Protein AF-A0A183PKL8-F1 (afdb_monomer)

Sequence (251 aa):
MAVNEMLDLIKTDLDENQLKNLSSEQGYECISQDRRRGRCLECKPCIYFTFLNQFTQRNTEALVKCTRNTLDSLKLRIQPMTLKFHQEHATEKEGRKTPLFKVNLILSIPNVVMQPSLDELQTGLHKSMSIILKMTQNVQPWQHMILTQKQQQKELDQLAELQGEEAKLSSSPIKPLHRIIAEHKDVVKISIQLNTIFNAFKEEIQKVSNTYNEFSDLWTTDPQTVVSEFMKTEPILSEINGQMNYYSVRY

Organism: NCBI:txid31246

Structure (mmCIF, N/CA/C/O backbone):
data_AF-A0A183PKL8-F1
#
_entry.id   AF-A0A183PKL8-F1
#
loop_
_atom_site.group_PDB
_atom_site.id
_atom_site.type_symbol
_atom_site.label_atom_id
_atom_site.label_alt_id
_atom_site.label_comp_id
_atom_site.label_asym_id
_atom_site.label_entity_id
_atom_site.label_seq_id
_atom_site.pdbx_PDB_ins_code
_atom_site.Cartn_x
_atom_site.Cartn_y
_atom_site.Cartn_z
_atom_site.occupancy
_atom_site.B_iso_or_equiv
_atom_site.auth_seq_id
_atom_site.auth_comp_id
_atom_site.auth_asym_id
_atom_site.auth_atom_id
_atom_site.pdbx_PDB_model_num
ATOM 1 N N . MET A 1 1 ? 7.523 -8.130 -25.920 1.00 55.06 1 MET A N 1
ATOM 2 C CA . MET A 1 1 ? 7.265 -8.838 -27.187 1.00 55.06 1 MET A CA 1
ATOM 3 C C . MET A 1 1 ? 7.175 -7.822 -28.314 1.00 55.06 1 MET A C 1
ATOM 5 O O . MET A 1 1 ? 8.205 -7.606 -28.928 1.00 55.06 1 MET A O 1
ATOM 9 N N . ALA A 1 2 ? 6.104 -7.025 -28.415 1.00 77.00 2 ALA A N 1
ATOM 10 C CA . ALA A 1 2 ? 5.949 -6.025 -29.485 1.00 77.00 2 ALA A CA 1
ATOM 11 C C . ALA A 1 2 ? 7.108 -5.010 -29.644 1.00 77.00 2 ALA A C 1
ATOM 13 O O . ALA A 1 2 ? 7.521 -4.725 -30.760 1.00 77.00 2 ALA A O 1
ATOM 14 N N . VAL A 1 3 ? 7.674 -4.476 -28.548 1.00 83.38 3 VAL A N 1
ATOM 15 C CA . VAL A 1 3 ? 8.796 -3.515 -28.659 1.00 83.38 3 VAL A CA 1
ATOM 16 C C . VAL A 1 3 ? 10.080 -4.169 -29.174 1.00 83.38 3 VAL A C 1
ATOM 18 O O . VAL A 1 3 ? 10.814 -3.546 -29.925 1.00 83.38 3 VAL A O 1
ATOM 21 N N . ASN A 1 4 ? 10.342 -5.425 -28.804 1.00 82.06 4 ASN A N 1
ATOM 22 C CA . ASN A 1 4 ? 11.545 -6.126 -29.252 1.00 82.06 4 ASN A CA 1
ATOM 23 C C . ASN A 1 4 ? 11.399 -6.529 -30.719 1.00 82.06 4 ASN A C 1
ATOM 25 O O . ASN A 1 4 ? 12.313 -6.289 -31.488 1.00 82.06 4 ASN A O 1
ATOM 29 N N . GLU A 1 5 ? 10.221 -7.013 -31.119 1.00 84.75 5 GLU A N 1
ATOM 30 C CA . GLU A 1 5 ? 9.896 -7.298 -32.523 1.00 84.75 5 GLU A CA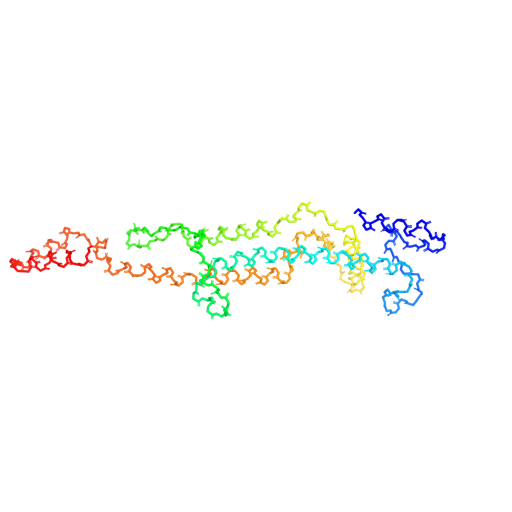 1
ATOM 31 C C . GLU A 1 5 ? 10.043 -6.052 -33.402 1.00 84.75 5 GLU A C 1
ATOM 33 O O . GLU A 1 5 ? 10.665 -6.111 -34.456 1.00 84.75 5 GLU A O 1
ATOM 38 N N . MET A 1 6 ? 9.542 -4.900 -32.941 1.00 85.69 6 MET A N 1
ATOM 39 C CA . MET A 1 6 ? 9.726 -3.627 -33.641 1.00 85.69 6 MET A CA 1
ATOM 40 C C . MET A 1 6 ? 11.209 -3.278 -33.795 1.00 85.69 6 MET A C 1
ATOM 42 O O . MET A 1 6 ? 11.636 -2.865 -34.867 1.00 85.69 6 MET A O 1
ATOM 46 N N . LEU A 1 7 ? 12.003 -3.437 -32.737 1.00 85.88 7 LEU A N 1
ATOM 47 C CA . LEU A 1 7 ? 13.434 -3.140 -32.791 1.00 85.88 7 LEU A CA 1
ATOM 48 C C . LEU A 1 7 ? 14.195 -4.123 -33.674 1.00 85.88 7 LEU A C 1
ATOM 50 O O . LEU A 1 7 ? 15.154 -3.717 -34.319 1.00 85.88 7 LEU A O 1
ATOM 54 N N . ASP A 1 8 ? 13.782 -5.383 -33.716 1.00 85.88 8 ASP A N 1
ATOM 55 C CA . ASP A 1 8 ? 14.408 -6.390 -34.562 1.00 85.88 8 ASP A CA 1
ATOM 56 C C . ASP A 1 8 ? 14.086 -6.145 -36.042 1.00 85.88 8 ASP A C 1
ATOM 58 O O . ASP A 1 8 ? 14.997 -6.218 -36.859 1.00 85.88 8 ASP A O 1
ATOM 62 N N . LEU A 1 9 ? 12.867 -5.704 -36.376 1.00 86.75 9 LEU A N 1
ATOM 63 C CA . LEU A 1 9 ? 12.526 -5.220 -37.723 1.00 86.75 9 LEU A CA 1
ATOM 64 C C . LEU A 1 9 ? 13.343 -3.985 -38.127 1.00 86.75 9 LEU A C 1
ATOM 66 O O . LEU A 1 9 ? 13.832 -3.895 -39.245 1.00 86.75 9 LEU A O 1
ATOM 70 N N . ILE A 1 10 ? 13.545 -3.026 -37.218 1.00 84.88 10 ILE A N 1
ATOM 71 C CA . ILE A 1 10 ? 14.379 -1.859 -37.544 1.00 84.88 10 ILE A CA 1
ATOM 72 C C . ILE A 1 10 ? 15.836 -2.293 -37.758 1.00 84.88 10 ILE A C 1
ATOM 74 O O . ILE A 1 10 ? 16.519 -1.732 -38.608 1.00 84.88 10 ILE A O 1
ATOM 78 N N . LYS A 1 11 ? 16.327 -3.294 -37.015 1.00 85.50 11 LYS A N 1
ATOM 79 C CA . LYS A 1 11 ? 17.687 -3.822 -37.192 1.00 85.50 11 LYS A CA 1
ATOM 80 C C . LYS A 1 11 ? 17.871 -4.577 -38.506 1.00 85.50 11 LYS A C 1
ATOM 82 O O . LYS A 1 11 ? 18.978 -4.538 -39.028 1.00 85.50 11 LYS A O 1
ATOM 87 N N . THR A 1 12 ? 16.844 -5.245 -39.038 1.00 86.06 12 THR A N 1
ATOM 88 C CA . THR A 1 12 ? 16.965 -5.956 -40.325 1.00 86.06 12 THR A CA 1
ATOM 89 C C . THR A 1 12 ? 17.198 -5.020 -41.507 1.00 86.06 12 THR A C 1
ATOM 91 O O . THR A 1 12 ? 17.779 -5.447 -42.498 1.00 86.06 12 THR A O 1
ATOM 94 N N . ASP A 1 13 ? 16.821 -3.747 -41.375 1.00 83.62 13 ASP A N 1
ATOM 95 C CA . ASP A 1 13 ? 16.999 -2.724 -42.410 1.00 83.62 13 ASP A CA 1
ATOM 96 C C . ASP A 1 13 ? 18.318 -1.928 -42.262 1.00 83.62 13 ASP A C 1
ATOM 98 O O . ASP A 1 13 ? 18.527 -0.934 -42.960 1.00 83.62 13 ASP A O 1
ATOM 102 N N . LEU A 1 14 ? 19.211 -2.314 -41.337 1.00 86.06 14 LEU A N 1
ATOM 103 C CA . LEU A 1 14 ? 20.481 -1.623 -41.071 1.00 86.06 14 LEU A CA 1
ATOM 104 C C . LEU A 1 14 ? 21.692 -2.359 -41.662 1.00 86.06 14 LEU A C 1
ATOM 106 O O . LEU A 1 14 ? 21.813 -3.576 -41.552 1.00 86.06 14 LEU A O 1
ATOM 110 N N . ASP A 1 15 ? 22.654 -1.591 -42.181 1.00 83.56 15 ASP A N 1
ATOM 111 C CA . ASP A 1 15 ? 23.952 -2.110 -42.634 1.00 83.56 15 ASP A CA 1
ATOM 112 C C . ASP A 1 15 ? 24.823 -2.628 -41.469 1.00 83.56 15 ASP A C 1
ATOM 114 O O . ASP A 1 15 ? 24.724 -2.152 -40.333 1.00 83.56 15 ASP A O 1
ATOM 118 N N . GLU A 1 16 ? 25.787 -3.515 -41.753 1.00 76.44 16 GLU A N 1
ATOM 119 C CA . GLU A 1 16 ? 26.697 -4.097 -40.744 1.00 76.44 16 GLU A CA 1
ATOM 120 C C . GLU A 1 16 ? 27.453 -3.044 -39.912 1.00 76.44 16 GLU A C 1
ATOM 122 O O . GLU A 1 16 ? 27.605 -3.184 -38.698 1.00 76.44 16 GLU A O 1
ATOM 127 N N . ASN A 1 17 ? 27.872 -1.939 -40.537 1.00 75.81 17 ASN A N 1
ATOM 128 C CA . ASN A 1 17 ? 28.526 -0.830 -39.833 1.00 75.81 17 ASN A CA 1
ATOM 129 C C . ASN A 1 17 ? 27.579 -0.103 -38.867 1.00 75.81 17 ASN A C 1
ATOM 131 O O . ASN A 1 17 ? 28.023 0.431 -37.848 1.00 75.81 17 ASN A O 1
ATOM 135 N N . GLN A 1 18 ? 26.282 -0.074 -39.181 1.00 75.38 18 GLN A N 1
ATOM 136 C CA . GLN A 1 18 ? 25.261 0.553 -38.350 1.00 75.38 18 GLN A CA 1
ATOM 137 C C . GLN A 1 18 ? 24.840 -0.344 -37.190 1.00 75.38 18 GLN A C 1
ATOM 139 O O . GLN A 1 18 ? 24.440 0.210 -36.175 1.00 75.38 18 GLN A O 1
ATOM 144 N N . LEU A 1 19 ? 24.983 -1.674 -37.304 1.00 80.00 19 LEU A N 1
ATOM 145 C CA . LEU A 1 19 ? 24.646 -2.680 -36.281 1.00 80.00 19 LEU A CA 1
ATOM 146 C C . LEU A 1 19 ? 25.640 -2.766 -35.107 1.00 80.00 19 LEU A C 1
ATOM 148 O O . LEU A 1 19 ? 25.396 -3.470 -34.121 1.00 80.00 19 LEU A O 1
ATOM 152 N N . LYS A 1 20 ? 26.757 -2.039 -35.173 1.00 83.00 20 LYS A N 1
ATOM 153 C CA . LYS A 1 20 ? 27.787 -2.051 -34.130 1.00 83.00 20 LYS A CA 1
ATOM 154 C C . LYS A 1 20 ? 27.220 -1.598 -32.777 1.00 83.00 20 LYS A C 1
ATOM 156 O O . LYS A 1 20 ? 26.630 -0.526 -32.671 1.00 83.00 20 LYS A O 1
ATOM 161 N N . ASN A 1 21 ? 27.459 -2.389 -31.728 1.00 81.62 21 ASN A N 1
ATOM 162 C CA . ASN A 1 21 ? 27.021 -2.126 -30.351 1.00 81.62 21 ASN A CA 1
ATOM 163 C C . ASN A 1 21 ? 25.491 -1.990 -30.188 1.00 81.62 21 ASN A C 1
ATOM 165 O O . ASN A 1 21 ? 25.038 -1.270 -29.304 1.00 81.62 21 ASN A O 1
ATOM 169 N N . LEU A 1 22 ? 24.670 -2.649 -31.013 1.00 82.06 22 LEU A N 1
ATOM 170 C CA . LEU A 1 22 ? 23.196 -2.569 -30.953 1.00 82.06 22 LEU A CA 1
ATOM 171 C C . LEU A 1 22 ? 22.516 -3.811 -30.358 1.00 82.06 22 LEU A C 1
ATOM 173 O O . LEU A 1 22 ? 21.328 -4.051 -30.593 1.00 82.06 22 LEU A O 1
ATOM 177 N N . SER A 1 23 ? 23.240 -4.596 -29.560 1.00 78.69 23 SER A N 1
ATOM 178 C CA . SER A 1 23 ? 22.681 -5.747 -28.849 1.00 78.69 23 SER A CA 1
ATOM 179 C C . SER A 1 23 ? 22.626 -5.539 -27.334 1.00 78.69 23 SER A C 1
ATOM 181 O O . SER A 1 23 ? 23.386 -4.766 -26.744 1.00 78.69 23 SER A O 1
ATOM 183 N N . SER A 1 24 ? 21.724 -6.277 -26.682 1.00 71.81 24 SER A N 1
ATOM 184 C CA . SER A 1 24 ? 21.653 -6.358 -25.219 1.00 71.81 24 SER A CA 1
ATOM 185 C C . SER A 1 24 ? 22.930 -6.920 -24.596 1.00 71.81 24 SER A C 1
ATOM 187 O O . SER A 1 24 ? 23.287 -6.519 -23.491 1.00 71.81 24 SER A O 1
ATOM 189 N N . GLU A 1 25 ? 23.621 -7.819 -25.298 1.00 74.75 25 GLU A N 1
ATOM 190 C CA . GLU A 1 25 ? 24.870 -8.447 -24.846 1.00 74.75 25 GLU A CA 1
ATOM 191 C C . GLU A 1 25 ? 26.039 -7.458 -24.859 1.00 74.75 25 GLU A C 1
ATOM 193 O O . GLU A 1 25 ? 26.863 -7.456 -23.949 1.00 74.75 25 GLU A O 1
ATOM 198 N N . GLN A 1 26 ? 26.055 -6.555 -25.842 1.00 75.06 26 GLN A N 1
ATOM 199 C CA . GLN A 1 26 ? 27.050 -5.489 -25.982 1.00 75.06 26 GLN A CA 1
ATOM 200 C C . GLN A 1 26 ? 26.725 -4.249 -25.133 1.00 75.06 26 GLN A C 1
ATOM 202 O O . GLN A 1 26 ? 27.450 -3.260 -25.174 1.00 75.06 26 GLN A O 1
ATOM 207 N N . GLY A 1 27 ? 25.615 -4.250 -24.383 1.00 75.00 27 GLY A N 1
ATOM 208 C CA . GLY A 1 27 ? 25.266 -3.171 -23.452 1.00 75.00 27 GLY A CA 1
ATOM 209 C C . GLY A 1 27 ? 24.969 -1.811 -24.100 1.00 75.00 27 GLY A C 1
ATOM 210 O O . GLY A 1 27 ? 24.889 -0.799 -23.398 1.00 75.00 27 GLY A O 1
ATOM 211 N N . TYR A 1 28 ? 24.769 -1.759 -25.415 1.00 85.12 28 TYR A N 1
ATOM 212 C CA . TYR A 1 28 ? 24.549 -0.512 -26.147 1.00 85.12 28 TYR A CA 1
ATOM 213 C C . TYR A 1 28 ? 25.669 0.529 -25.957 1.00 85.12 28 TYR A C 1
ATOM 215 O O . TYR A 1 28 ? 25.386 1.701 -25.700 1.00 85.12 28 TYR A O 1
ATOM 223 N N . GLU A 1 29 ? 26.942 0.131 -26.011 1.00 83.00 29 GLU A N 1
ATOM 224 C CA . GLU A 1 29 ? 28.070 1.053 -25.811 1.00 83.00 29 GLU A CA 1
ATOM 225 C C . GLU A 1 29 ? 28.129 2.185 -26.852 1.00 83.00 29 GLU A C 1
ATOM 227 O O . GLU A 1 29 ? 28.002 1.968 -28.059 1.00 83.00 29 GLU A O 1
ATOM 232 N N . CYS A 1 30 ? 28.361 3.412 -26.370 1.00 85.75 30 CYS A N 1
ATOM 233 C CA . CYS A 1 30 ? 28.465 4.612 -27.201 1.00 85.75 30 CYS A CA 1
ATOM 234 C C . CYS A 1 30 ? 29.652 4.518 -28.175 1.00 85.75 30 CYS A C 1
ATOM 236 O O . CYS A 1 30 ? 30.765 4.190 -27.768 1.00 85.75 30 CYS A O 1
ATOM 238 N N . ILE A 1 31 ? 29.421 4.865 -29.444 1.00 85.12 31 ILE A N 1
ATOM 239 C CA . ILE A 1 31 ? 30.453 4.848 -30.499 1.00 85.12 31 ILE A CA 1
ATOM 240 C C . ILE A 1 31 ? 31.260 6.160 -30.527 1.00 85.12 31 ILE A C 1
ATOM 242 O O . ILE A 1 31 ? 32.389 6.182 -31.012 1.00 85.12 31 ILE A O 1
ATOM 246 N N . SER A 1 32 ? 30.709 7.257 -29.996 1.00 81.06 32 SER A N 1
ATOM 247 C CA . SER A 1 32 ? 31.395 8.555 -29.984 1.00 81.06 32 SER A CA 1
ATOM 248 C C . SER A 1 32 ? 32.587 8.558 -29.019 1.00 81.06 32 SER A C 1
ATOM 250 O O . SER A 1 32 ? 32.491 8.068 -27.892 1.00 81.06 32 SER A O 1
ATOM 252 N N . GLN A 1 33 ? 33.705 9.140 -29.462 1.00 70.00 33 GLN A N 1
ATOM 253 C CA . GLN A 1 33 ? 34.935 9.286 -28.673 1.00 70.00 33 GLN A CA 1
ATOM 254 C C . GLN A 1 33 ? 34.841 10.405 -27.624 1.00 70.00 33 GLN A C 1
ATOM 256 O O . GLN A 1 33 ? 35.646 10.435 -26.691 1.00 70.00 33 GLN A O 1
ATOM 261 N N . ASP A 1 34 ? 33.849 11.295 -27.727 1.00 65.62 34 ASP A N 1
ATOM 262 C CA . ASP A 1 34 ? 33.644 12.366 -26.752 1.00 65.62 34 ASP A CA 1
ATOM 263 C C . ASP A 1 34 ? 32.902 11.846 -25.509 1.00 65.62 34 ASP A C 1
ATOM 265 O O . ASP A 1 34 ? 31.702 12.038 -25.314 1.00 65.62 34 ASP A O 1
ATOM 269 N N . ARG A 1 35 ? 33.635 11.120 -24.656 1.00 59.31 35 ARG A N 1
ATOM 270 C CA . ARG A 1 35 ? 33.126 10.545 -23.397 1.00 59.31 35 ARG A CA 1
ATOM 271 C C . ARG A 1 35 ? 32.932 11.576 -22.281 1.00 59.31 35 ARG A C 1
ATOM 273 O O . ARG A 1 35 ? 32.530 11.203 -21.181 1.00 59.31 35 ARG A O 1
ATOM 280 N N . ARG A 1 36 ? 33.204 12.867 -22.517 1.00 58.62 36 ARG A N 1
ATOM 281 C CA . ARG A 1 36 ? 33.214 13.885 -21.450 1.00 58.62 36 ARG A CA 1
ATOM 282 C C . ARG A 1 36 ? 31.824 14.182 -20.865 1.00 58.62 36 ARG A C 1
ATOM 284 O O . ARG A 1 36 ? 31.755 14.825 -19.822 1.00 58.62 36 ARG A O 1
ATOM 291 N N . ARG A 1 37 ? 30.725 13.741 -21.503 1.00 59.19 37 ARG A N 1
ATOM 292 C CA . ARG A 1 37 ? 29.333 14.042 -21.088 1.00 59.19 37 ARG A CA 1
ATOM 293 C C . ARG A 1 37 ? 28.346 12.869 -21.217 1.00 59.19 37 ARG A C 1
ATOM 295 O O . ARG A 1 37 ? 27.195 13.062 -21.599 1.00 59.19 37 ARG A O 1
ATOM 302 N N . GLY A 1 38 ? 28.760 11.650 -20.876 1.00 71.94 38 GLY A N 1
ATOM 303 C CA . GLY A 1 38 ? 27.855 10.493 -20.902 1.00 71.94 38 GLY A CA 1
ATOM 304 C C . GLY A 1 38 ? 27.484 10.044 -22.324 1.00 71.94 38 GLY A C 1
ATOM 305 O O . GLY A 1 38 ? 28.303 10.107 -23.240 1.00 71.94 38 GLY A O 1
ATOM 306 N N . ARG A 1 39 ? 26.265 9.519 -22.514 1.00 81.38 39 ARG A N 1
ATOM 307 C CA . ARG A 1 39 ? 25.790 9.010 -23.817 1.00 81.38 39 ARG A CA 1
ATOM 308 C C . ARG A 1 39 ? 25.579 10.173 -24.798 1.00 81.38 39 ARG A C 1
ATOM 310 O O . ARG A 1 39 ? 24.878 11.117 -24.464 1.00 81.38 39 ARG A O 1
ATOM 317 N N . CYS A 1 40 ? 26.099 10.071 -26.026 1.00 86.56 40 CYS A N 1
ATOM 318 C CA . CYS A 1 40 ? 26.059 11.169 -27.009 1.00 86.56 40 CYS A CA 1
ATOM 319 C C . CYS A 1 40 ? 24.670 11.477 -27.593 1.00 86.56 40 CYS A C 1
ATOM 321 O O . CYS A 1 40 ? 24.520 12.481 -28.270 1.00 86.56 40 CYS A O 1
ATOM 323 N N . LEU A 1 41 ? 23.674 10.606 -27.384 1.00 84.69 41 LEU A N 1
ATOM 324 C CA . LEU A 1 41 ? 22.306 10.700 -27.931 1.00 84.69 41 LEU A CA 1
ATOM 325 C C . LEU A 1 41 ? 22.185 10.748 -29.469 1.00 84.69 41 LEU A C 1
ATOM 327 O O . LEU A 1 41 ? 21.072 10.720 -29.980 1.00 84.69 41 LEU A O 1
ATOM 331 N N . GLU A 1 42 ? 23.297 10.738 -30.197 1.00 85.31 42 GLU A N 1
ATOM 332 C CA . GLU A 1 42 ? 23.328 10.807 -31.662 1.00 85.31 42 GLU A CA 1
ATOM 333 C C . GLU A 1 42 ? 23.631 9.449 -32.309 1.00 85.31 42 GLU A C 1
ATOM 335 O O . GLU A 1 42 ? 23.054 9.094 -33.337 1.00 85.31 42 GLU A O 1
ATOM 340 N N . CYS A 1 43 ? 24.514 8.644 -31.704 1.00 87.88 43 CYS A N 1
ATOM 341 C CA . CYS A 1 43 ? 24.831 7.322 -32.245 1.00 87.88 43 CYS A CA 1
ATOM 342 C C . CYS A 1 43 ? 23.687 6.325 -31.998 1.00 87.88 43 CYS A C 1
ATOM 344 O O . CYS A 1 43 ? 22.997 6.388 -30.973 1.00 87.88 43 CYS A O 1
ATOM 346 N N . LYS A 1 44 ? 23.509 5.362 -32.914 1.00 87.75 44 LYS A N 1
ATOM 347 C CA . LYS A 1 44 ? 22.420 4.373 -32.841 1.00 87.75 44 LYS A CA 1
ATOM 348 C C . LYS A 1 44 ? 22.360 3.643 -31.489 1.00 87.75 44 LYS A C 1
ATOM 350 O O . LYS A 1 44 ? 21.271 3.633 -30.915 1.00 87.75 44 LYS A O 1
ATOM 355 N N . PRO A 1 45 ? 23.466 3.133 -30.902 1.00 87.56 45 PRO A N 1
ATOM 356 C CA . PRO A 1 45 ? 23.424 2.512 -29.575 1.00 87.56 45 PRO A CA 1
ATOM 357 C C . PRO A 1 45 ? 22.844 3.420 -28.487 1.00 87.56 45 PRO A C 1
ATOM 359 O O . PRO A 1 45 ? 22.026 2.981 -27.681 1.00 87.56 45 PRO A O 1
ATOM 362 N N . CYS A 1 46 ? 23.211 4.707 -28.479 1.00 87.19 46 CYS A N 1
ATOM 363 C CA . CYS A 1 46 ? 22.678 5.671 -27.519 1.00 87.19 46 CYS A CA 1
ATOM 364 C C . CYS A 1 46 ? 21.187 5.938 -27.734 1.00 87.19 46 CYS A C 1
ATOM 366 O O . CYS A 1 46 ? 20.449 5.975 -26.754 1.00 87.19 46 CYS A O 1
ATOM 368 N N . ILE A 1 47 ? 20.740 6.087 -28.983 1.00 88.00 47 ILE A N 1
ATOM 369 C CA . ILE A 1 47 ? 19.322 6.309 -29.305 1.00 88.00 47 ILE A CA 1
ATOM 370 C C . ILE A 1 47 ? 18.481 5.102 -28.880 1.00 88.00 47 ILE A C 1
ATOM 372 O O . ILE A 1 47 ? 17.489 5.267 -28.171 1.00 88.00 47 ILE A O 1
ATOM 376 N N . TYR A 1 48 ? 18.901 3.890 -29.254 1.00 88.50 48 TYR A N 1
ATOM 377 C CA . TYR A 1 48 ? 18.216 2.648 -28.889 1.00 88.50 48 TYR A CA 1
ATOM 378 C C . TYR A 1 48 ? 18.139 2.476 -27.376 1.00 88.50 48 TYR A C 1
ATOM 380 O O . TYR A 1 48 ? 17.067 2.205 -26.837 1.00 88.50 48 TYR A O 1
ATOM 388 N N . PHE A 1 49 ? 19.258 2.684 -26.681 1.00 87.44 49 PHE A N 1
ATOM 389 C CA . PHE A 1 49 ? 19.299 2.599 -25.229 1.00 87.44 49 PHE A CA 1
ATOM 390 C C . PHE A 1 49 ? 18.342 3.598 -24.570 1.00 87.44 49 PHE A C 1
ATOM 392 O O . PHE A 1 49 ? 17.559 3.215 -23.703 1.00 87.44 49 PHE A O 1
ATOM 399 N N . THR A 1 50 ? 18.358 4.864 -24.999 1.00 89.06 50 THR A N 1
ATOM 400 C CA . THR A 1 50 ? 17.470 5.905 -24.464 1.00 89.06 50 THR A CA 1
ATOM 401 C C . THR A 1 50 ? 16.002 5.577 -24.723 1.00 89.06 50 THR A C 1
ATOM 403 O O . THR A 1 50 ? 15.189 5.667 -23.804 1.00 89.06 50 THR A O 1
ATOM 406 N N . PHE A 1 51 ? 15.660 5.141 -25.938 1.00 90.19 51 PHE A N 1
ATOM 407 C CA . PHE A 1 51 ? 14.302 4.725 -26.289 1.00 90.19 51 PHE A CA 1
ATOM 408 C C . PHE A 1 51 ? 13.814 3.576 -25.399 1.00 90.19 51 PHE A C 1
ATOM 410 O O . PHE A 1 51 ? 12.750 3.663 -24.785 1.00 90.19 51 PHE A O 1
ATOM 417 N N . LEU A 1 52 ? 14.621 2.523 -25.272 1.00 89.25 52 LEU A N 1
ATOM 418 C CA . LEU A 1 52 ? 14.312 1.350 -24.460 1.00 89.25 52 LEU A CA 1
ATOM 419 C C . LEU A 1 52 ? 14.183 1.684 -22.975 1.00 89.25 52 LEU A C 1
ATOM 421 O O . LEU A 1 52 ? 13.289 1.167 -22.299 1.00 89.25 52 LEU A O 1
ATOM 425 N N . ASN A 1 53 ? 15.038 2.572 -22.472 1.00 88.19 53 ASN A N 1
ATOM 426 C CA . ASN A 1 53 ? 14.965 3.054 -21.101 1.00 88.19 53 ASN A CA 1
ATOM 427 C C . ASN A 1 53 ? 13.677 3.854 -20.866 1.00 88.19 53 ASN A C 1
ATOM 429 O O . ASN A 1 53 ? 12.970 3.596 -19.895 1.00 88.19 53 ASN A O 1
ATOM 433 N N . GLN A 1 54 ? 13.312 4.751 -21.787 1.00 90.19 54 GLN A N 1
ATOM 434 C CA . GLN A 1 54 ? 12.070 5.517 -21.694 1.00 90.19 54 GLN A CA 1
ATOM 435 C C . GLN A 1 54 ? 10.837 4.608 -21.747 1.00 90.19 54 GLN A C 1
ATOM 437 O O . GLN A 1 54 ? 9.923 4.759 -20.937 1.00 90.19 54 GLN A O 1
ATOM 442 N N . PHE A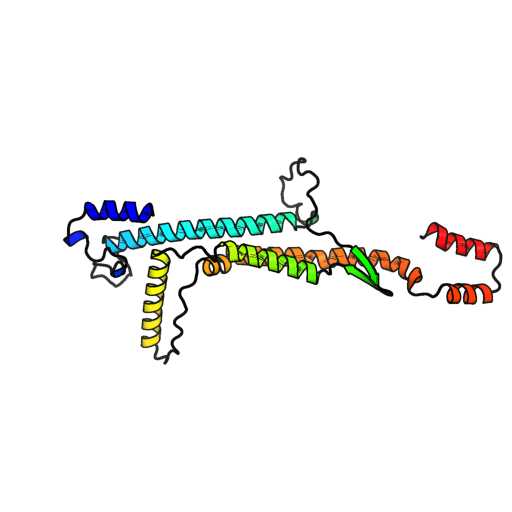 1 55 ? 10.813 3.639 -22.662 1.00 91.44 55 PHE A N 1
ATOM 443 C CA . PHE A 1 55 ? 9.732 2.659 -22.775 1.00 91.44 55 PHE A CA 1
ATOM 444 C C . PHE A 1 55 ? 9.571 1.847 -21.480 1.00 91.44 55 PHE A C 1
ATOM 446 O O . PHE A 1 55 ? 8.477 1.721 -20.928 1.00 91.44 55 PHE A O 1
ATOM 453 N N . THR A 1 56 ? 10.690 1.362 -20.944 1.00 91.00 56 THR A N 1
ATOM 454 C CA . THR A 1 56 ? 10.759 0.626 -19.675 1.00 91.00 56 THR A CA 1
ATOM 455 C C . THR A 1 56 ? 10.276 1.473 -18.495 1.00 91.00 56 THR A C 1
ATOM 457 O O . THR A 1 56 ? 9.502 0.999 -17.656 1.00 91.00 56 THR A O 1
ATOM 460 N N . GLN A 1 57 ? 10.692 2.741 -18.441 1.00 91.12 57 GLN A N 1
ATOM 461 C CA . GLN A 1 57 ? 10.267 3.694 -17.423 1.00 91.12 57 GLN A CA 1
ATOM 462 C C . GLN A 1 57 ? 8.755 3.915 -17.481 1.00 91.12 57 GLN A C 1
ATOM 464 O O . GLN A 1 57 ? 8.098 3.783 -16.454 1.00 91.12 57 GLN A O 1
ATOM 469 N N . ARG A 1 58 ? 8.179 4.160 -18.665 1.00 93.62 58 ARG A N 1
ATOM 470 C CA . ARG A 1 58 ? 6.729 4.363 -18.833 1.00 93.62 58 ARG A CA 1
ATOM 471 C C . ARG A 1 58 ? 5.911 3.158 -18.376 1.00 93.62 58 ARG A C 1
ATOM 473 O O . ARG A 1 58 ? 4.915 3.328 -17.676 1.00 93.62 58 ARG A O 1
ATOM 480 N N . ASN A 1 59 ? 6.348 1.944 -18.706 1.00 91.94 59 ASN A N 1
ATOM 481 C CA . ASN A 1 59 ? 5.673 0.727 -18.246 1.00 91.94 59 ASN A CA 1
ATOM 482 C C . ASN A 1 59 ? 5.746 0.577 -16.722 1.00 91.94 59 ASN A C 1
ATOM 484 O O . ASN A 1 59 ? 4.770 0.204 -16.073 1.00 91.94 59 ASN A O 1
ATOM 488 N N . THR A 1 60 ? 6.895 0.911 -16.137 1.00 92.56 60 THR A N 1
ATOM 489 C CA . THR A 1 60 ? 7.081 0.880 -14.683 1.00 92.56 60 THR A CA 1
ATOM 490 C C . THR A 1 60 ? 6.228 1.951 -13.992 1.00 92.56 60 THR A C 1
ATOM 492 O O . THR A 1 60 ? 5.550 1.650 -13.012 1.00 92.56 60 THR A O 1
ATOM 495 N N . GLU A 1 61 ? 6.168 3.171 -14.534 1.00 94.31 61 GLU A N 1
ATOM 496 C CA . GLU A 1 61 ? 5.305 4.262 -14.058 1.00 94.31 61 GLU A CA 1
ATOM 497 C C . GLU A 1 61 ? 3.819 3.883 -14.103 1.00 94.31 61 GLU A C 1
ATOM 499 O O . GLU A 1 61 ? 3.070 4.213 -13.182 1.00 94.31 61 GLU A O 1
ATOM 504 N N . ALA A 1 62 ? 3.381 3.159 -15.136 1.00 94.62 62 ALA A N 1
ATOM 505 C CA . ALA A 1 62 ? 2.008 2.669 -15.228 1.00 94.62 62 ALA A CA 1
ATOM 506 C C . ALA A 1 62 ? 1.667 1.708 -14.074 1.00 94.62 62 ALA A C 1
ATOM 508 O O . ALA A 1 62 ? 0.605 1.833 -13.460 1.00 94.62 62 ALA A O 1
ATOM 509 N N . LEU A 1 63 ? 2.586 0.804 -13.718 1.00 95.06 63 LEU A N 1
ATOM 510 C CA . LEU A 1 63 ? 2.415 -0.112 -12.583 1.00 95.06 63 LEU A CA 1
ATOM 511 C C . LEU A 1 63 ? 2.462 0.612 -11.232 1.00 95.06 63 LEU A C 1
ATOM 513 O O . LEU A 1 63 ? 1.669 0.301 -10.339 1.00 95.06 63 LEU A O 1
ATOM 517 N N . VAL A 1 64 ? 3.333 1.614 -11.090 1.00 96.38 64 VAL A N 1
ATOM 518 C CA . VAL A 1 64 ? 3.359 2.508 -9.922 1.00 96.38 64 VAL A CA 1
ATOM 519 C C . VAL A 1 64 ? 2.018 3.224 -9.774 1.00 96.38 64 VAL A C 1
ATOM 521 O O . VAL A 1 64 ? 1.428 3.211 -8.695 1.00 96.38 64 VAL A O 1
ATOM 524 N N . LYS A 1 65 ? 1.499 3.805 -10.861 1.00 96.81 65 LYS A N 1
ATOM 525 C CA . LYS A 1 65 ? 0.204 4.495 -10.880 1.00 96.81 65 LYS A CA 1
ATOM 526 C C . LYS A 1 65 ? -0.938 3.547 -10.522 1.00 96.81 65 LYS A C 1
ATOM 528 O O . LYS A 1 65 ? -1.789 3.922 -9.724 1.00 96.81 65 LYS A O 1
ATOM 533 N N . CYS A 1 66 ? -0.936 2.328 -11.059 1.00 96.00 66 CYS A N 1
ATOM 534 C CA . CYS A 1 66 ? -1.920 1.300 -10.725 1.00 96.00 66 CYS A CA 1
ATOM 535 C C . CYS A 1 66 ? -1.894 0.971 -9.224 1.00 96.00 66 CYS A C 1
ATOM 537 O O . CYS A 1 66 ? -2.909 1.115 -8.549 1.00 96.00 66 CYS A O 1
ATOM 539 N N . THR A 1 67 ? -0.718 0.647 -8.680 1.00 96.44 67 THR A N 1
ATOM 540 C CA . THR A 1 67 ? -0.540 0.307 -7.257 1.00 96.44 67 THR A CA 1
ATOM 541 C C . THR A 1 67 ? -0.966 1.459 -6.345 1.00 96.44 67 THR A C 1
ATOM 543 O O . THR A 1 67 ? -1.722 1.267 -5.392 1.00 96.44 67 THR A O 1
ATOM 546 N N . ARG A 1 68 ? -0.535 2.683 -6.670 1.00 96.94 68 ARG A N 1
ATOM 547 C CA . ARG A 1 68 ? -0.908 3.897 -5.940 1.00 96.94 68 ARG A CA 1
ATOM 548 C C . ARG A 1 68 ? -2.417 4.119 -5.950 1.00 96.94 68 ARG A C 1
ATOM 550 O O . ARG A 1 68 ? -2.982 4.394 -4.901 1.00 96.94 68 ARG A O 1
ATOM 557 N N . ASN A 1 69 ? -3.067 3.996 -7.107 1.00 96.25 69 ASN A N 1
ATOM 558 C CA . ASN A 1 69 ? -4.510 4.205 -7.233 1.00 96.25 69 ASN A CA 1
ATOM 559 C C . ASN A 1 69 ? -5.315 3.140 -6.466 1.00 96.25 69 ASN A C 1
ATOM 561 O O . ASN A 1 69 ? -6.353 3.460 -5.887 1.00 96.25 69 ASN A O 1
ATOM 565 N N . THR A 1 70 ? -4.827 1.899 -6.404 1.00 95.94 70 THR A N 1
ATOM 566 C CA . THR A 1 70 ? -5.423 0.839 -5.576 1.00 95.94 70 THR A CA 1
ATOM 567 C C . THR A 1 70 ? -5.355 1.190 -4.087 1.00 95.94 70 THR A C 1
ATOM 569 O O . THR A 1 70 ? -6.365 1.113 -3.387 1.00 95.94 70 THR A O 1
ATOM 572 N N . LEU A 1 71 ? -4.192 1.638 -3.599 1.00 95.88 71 LEU A N 1
ATOM 573 C CA . LEU A 1 71 ? -4.029 2.082 -2.208 1.00 95.88 71 LEU A CA 1
ATOM 574 C C . LEU A 1 71 ? -4.841 3.348 -1.900 1.00 95.88 71 LEU A C 1
ATOM 576 O O . LEU A 1 71 ? -5.417 3.459 -0.821 1.00 95.88 71 LEU A O 1
ATOM 580 N N . ASP A 1 72 ? -4.931 4.284 -2.844 1.00 93.69 72 ASP A N 1
ATOM 581 C CA . ASP A 1 72 ? -5.728 5.504 -2.693 1.00 93.69 72 ASP A CA 1
ATOM 582 C C . ASP A 1 72 ? -7.230 5.194 -2.620 1.00 93.69 72 ASP A C 1
ATOM 584 O O . ASP A 1 72 ? -7.935 5.739 -1.775 1.00 93.69 72 ASP A O 1
ATOM 588 N N . SER A 1 73 ? -7.706 4.222 -3.403 1.00 91.88 73 SER A N 1
ATOM 589 C CA . SER A 1 73 ? -9.089 3.731 -3.318 1.00 91.88 73 SER A CA 1
ATOM 590 C C . SER A 1 73 ? -9.399 3.129 -1.943 1.00 91.88 73 SER A C 1
ATOM 592 O O . SER A 1 73 ? -10.464 3.382 -1.375 1.00 91.88 73 SER A O 1
ATOM 594 N N . LEU A 1 74 ? -8.456 2.369 -1.371 1.00 91.75 74 LEU A N 1
ATOM 595 C CA . LEU A 1 74 ? -8.570 1.846 -0.007 1.00 91.75 74 LEU A CA 1
ATOM 596 C C . LEU A 1 74 ? -8.588 2.985 1.024 1.00 91.75 74 LEU A C 1
ATOM 598 O O . LEU A 1 74 ? -9.456 3.009 1.897 1.00 91.75 74 LEU A O 1
ATOM 602 N N . LYS A 1 75 ? -7.688 3.965 0.881 1.00 90.38 75 LYS A N 1
ATOM 603 C CA . LYS A 1 75 ? -7.622 5.156 1.737 1.00 90.38 75 LYS A CA 1
ATOM 604 C C . LYS A 1 75 ? -8.947 5.921 1.749 1.00 90.38 75 LYS A C 1
ATOM 606 O O . LYS A 1 75 ? -9.475 6.190 2.822 1.00 90.38 75 LYS A O 1
ATOM 611 N N . LEU A 1 76 ? -9.512 6.231 0.580 1.00 87.31 76 LEU A N 1
ATOM 612 C CA . LEU A 1 76 ? -10.771 6.983 0.447 1.00 87.31 76 LEU A CA 1
ATOM 613 C C . LEU A 1 76 ? -11.967 6.266 1.090 1.00 87.31 76 LEU A C 1
ATOM 615 O O . LEU A 1 76 ? -12.919 6.906 1.547 1.00 87.31 76 LEU A O 1
ATOM 619 N N . ARG A 1 77 ? -11.930 4.930 1.132 1.00 85.56 77 ARG A N 1
ATOM 620 C CA . ARG A 1 77 ? -12.972 4.120 1.766 1.00 85.56 77 ARG A CA 1
ATOM 621 C C . ARG A 1 77 ? -12.833 4.071 3.291 1.00 85.56 77 ARG A C 1
ATOM 623 O O . ARG A 1 77 ? -13.854 3.986 3.965 1.00 85.56 77 ARG A O 1
ATOM 630 N N . ILE A 1 78 ? -11.608 4.149 3.812 1.00 86.06 78 ILE A N 1
ATOM 631 C CA . ILE A 1 78 ? -11.316 4.204 5.254 1.00 86.06 78 ILE A CA 1
ATOM 632 C C . ILE A 1 78 ? -11.492 5.621 5.808 1.00 86.06 78 ILE A C 1
ATOM 634 O O . ILE A 1 78 ? -11.842 5.768 6.967 1.00 86.06 78 ILE A O 1
ATOM 638 N N . GLN A 1 79 ? -11.268 6.663 5.008 1.00 82.25 79 GLN A N 1
ATOM 639 C CA . GLN A 1 79 ? -11.266 8.047 5.476 1.00 82.25 79 GLN A CA 1
ATOM 640 C C . GLN A 1 79 ? -12.565 8.432 6.223 1.00 82.25 79 GLN A C 1
ATOM 642 O O . GLN A 1 79 ? -13.652 8.304 5.639 1.00 82.25 79 GLN A O 1
ATOM 647 N N . PRO A 1 80 ? -12.461 8.943 7.471 1.00 70.31 80 PRO A N 1
ATOM 648 C CA . PRO A 1 80 ? -13.582 9.481 8.234 1.00 70.31 80 PRO A CA 1
ATOM 649 C C . PRO A 1 80 ? -14.399 10.485 7.424 1.00 70.31 80 PRO A C 1
ATOM 651 O O . PRO A 1 80 ? -13.851 11.293 6.670 1.00 70.31 80 PRO A O 1
ATOM 654 N N . MET A 1 81 ? -15.720 10.456 7.592 1.00 63.81 81 MET A N 1
ATOM 655 C CA . MET A 1 81 ? -16.641 11.339 6.867 1.00 63.81 81 MET A CA 1
ATOM 656 C C . MET A 1 81 ? -16.389 12.823 7.195 1.00 63.81 81 MET A C 1
ATOM 658 O O . MET A 1 81 ? -16.483 13.674 6.317 1.00 63.81 81 MET A O 1
ATOM 662 N N . THR A 1 82 ? -15.935 13.107 8.417 1.00 57.19 82 THR A N 1
ATOM 663 C CA . THR A 1 82 ? -15.470 14.417 8.906 1.00 57.19 82 THR A CA 1
ATOM 664 C C . THR A 1 82 ? -14.247 14.968 8.172 1.00 57.19 82 THR A C 1
ATOM 666 O O . THR A 1 82 ? -14.060 16.178 8.120 1.00 57.19 82 THR A O 1
ATOM 669 N N . LEU A 1 83 ? -13.433 14.121 7.540 1.00 56.84 83 LEU A N 1
ATOM 670 C CA . LEU A 1 83 ? -12.291 14.554 6.725 1.00 56.84 83 LEU A CA 1
ATOM 671 C C . LEU A 1 83 ? -12.646 14.707 5.235 1.00 56.84 83 LEU A C 1
ATOM 673 O O . LEU A 1 83 ? -11.774 15.057 4.441 1.00 56.84 83 LEU A O 1
ATOM 677 N N . LYS A 1 84 ? -13.898 14.437 4.832 1.00 55.44 84 LYS A N 1
ATOM 678 C CA . LYS A 1 84 ? -14.364 14.540 3.433 1.00 55.44 84 LYS A CA 1
ATOM 679 C C . LYS A 1 84 ? -14.917 15.918 3.067 1.00 55.44 84 LYS A C 1
ATOM 681 O O . LYS A 1 84 ? -15.105 16.183 1.886 1.00 55.44 84 LYS A O 1
ATOM 686 N N . PHE A 1 85 ? -15.095 16.819 4.036 1.00 48.91 85 PHE A N 1
ATOM 687 C CA . PHE A 1 85 ? -15.615 18.178 3.813 1.00 48.91 85 PHE A CA 1
ATOM 688 C C . PHE A 1 85 ? -14.718 19.082 2.940 1.00 48.91 85 PHE A C 1
ATOM 690 O O . PHE A 1 85 ? -15.125 20.182 2.602 1.00 48.91 85 PHE A O 1
ATOM 697 N N . HIS A 1 86 ? -13.521 18.631 2.547 1.00 47.94 86 HIS A N 1
ATOM 698 C CA . HIS A 1 86 ? -12.655 19.313 1.571 1.00 47.94 86 HIS A CA 1
ATOM 699 C C . HIS A 1 86 ? -12.765 18.756 0.135 1.00 47.94 86 HIS A C 1
ATOM 701 O O . HIS A 1 86 ? -11.978 19.132 -0.730 1.00 47.94 86 HIS A O 1
ATOM 707 N N . GLN A 1 87 ? -13.707 17.848 -0.149 1.00 50.03 87 GLN A N 1
ATOM 708 C CA . GLN A 1 87 ? -14.039 17.440 -1.518 1.00 50.03 87 GLN A CA 1
ATOM 709 C C . GLN A 1 87 ? -15.368 18.089 -1.922 1.00 50.03 87 GLN A C 1
ATOM 711 O O . GLN A 1 87 ? -16.434 17.538 -1.662 1.00 50.03 87 GLN A O 1
ATOM 716 N N . GLU A 1 88 ? -15.306 19.250 -2.580 1.00 40.38 88 GLU A N 1
ATOM 717 C CA . GLU A 1 88 ? -16.450 20.074 -3.035 1.00 40.38 88 GLU A CA 1
ATOM 718 C C . GLU A 1 88 ? -17.388 19.396 -4.065 1.00 40.38 88 GLU A C 1
ATOM 720 O O . GLU A 1 88 ? -18.255 20.038 -4.649 1.00 40.38 88 GLU A O 1
ATOM 725 N N . HIS A 1 89 ? -17.283 18.081 -4.281 1.00 45.19 89 HIS A N 1
ATOM 726 C CA . HIS A 1 89 ? -18.083 17.349 -5.267 1.00 45.19 89 HIS A CA 1
ATOM 727 C C . HIS A 1 89 ? -18.571 15.982 -4.767 1.00 45.19 89 HIS A C 1
ATOM 729 O O . HIS A 1 89 ? -18.600 15.008 -5.520 1.00 45.19 89 HIS A O 1
ATOM 735 N N . ALA A 1 90 ? -18.992 15.879 -3.504 1.00 47.22 90 ALA A N 1
ATOM 736 C CA . ALA A 1 90 ? -19.784 14.733 -3.063 1.00 47.22 90 ALA A CA 1
ATOM 737 C C . ALA A 1 90 ? -21.219 14.870 -3.602 1.00 47.22 90 ALA A C 1
ATOM 739 O O . ALA A 1 90 ? -22.112 15.384 -2.938 1.00 47.22 90 ALA A O 1
ATOM 740 N N . THR A 1 91 ? -21.438 14.441 -4.846 1.00 45.53 91 THR A N 1
ATOM 741 C CA . THR A 1 91 ? -22.786 14.271 -5.401 1.00 45.53 91 THR A CA 1
ATOM 742 C C . THR A 1 91 ? -23.618 13.390 -4.467 1.00 45.53 91 THR A C 1
ATOM 744 O O . THR A 1 91 ? -23.143 12.328 -4.062 1.00 45.53 91 THR A O 1
ATOM 747 N N . GLU A 1 92 ? -24.871 13.772 -4.206 1.00 48.62 92 GLU A N 1
ATOM 748 C CA . GLU A 1 92 ? -25.885 13.094 -3.364 1.00 48.62 92 GLU A CA 1
ATOM 749 C C . GLU A 1 92 ? -26.180 11.615 -3.731 1.00 48.62 92 GLU A C 1
ATOM 751 O O . GLU A 1 92 ? -27.054 10.975 -3.154 1.00 48.62 92 GLU A O 1
ATOM 756 N N . LYS A 1 93 ? -25.439 11.037 -4.684 1.00 45.94 93 LYS A N 1
ATOM 757 C CA . LYS A 1 93 ? -25.529 9.649 -5.153 1.00 45.94 93 LYS A CA 1
ATOM 758 C C . LYS A 1 93 ? -24.525 8.686 -4.508 1.00 45.94 93 LYS A C 1
ATOM 760 O O . LYS A 1 93 ? -24.435 7.540 -4.947 1.00 45.94 93 LYS A O 1
ATOM 765 N N . GLU A 1 94 ? -23.771 9.080 -3.481 1.00 54.28 94 GLU A N 1
ATOM 766 C CA . GLU A 1 94 ? -23.020 8.096 -2.689 1.00 54.28 94 GLU A CA 1
ATOM 767 C C . GLU A 1 94 ? -23.978 7.339 -1.755 1.00 54.28 94 GLU A C 1
ATOM 769 O O . GLU A 1 94 ? -24.142 7.674 -0.585 1.00 54.28 94 GLU A O 1
ATOM 774 N N . GLY A 1 95 ? -24.632 6.301 -2.288 1.00 53.50 95 GLY A N 1
ATOM 775 C CA . GLY A 1 95 ? -25.409 5.351 -1.490 1.00 53.50 95 GLY A CA 1
ATOM 776 C C . GLY A 1 95 ? -24.598 4.803 -0.308 1.00 53.50 95 GLY A C 1
ATOM 777 O O . GLY A 1 95 ? -23.366 4.779 -0.356 1.00 53.50 95 GLY A O 1
ATOM 778 N N . ARG A 1 96 ? -25.287 4.362 0.760 1.00 55.41 96 ARG A N 1
ATOM 779 C CA . ARG A 1 96 ? -24.683 3.775 1.976 1.00 55.41 96 ARG A CA 1
ATOM 780 C C . ARG A 1 96 ? -23.567 2.791 1.604 1.00 55.41 96 ARG A C 1
ATOM 782 O O . ARG A 1 96 ? -23.836 1.656 1.215 1.00 55.41 96 ARG A O 1
ATOM 789 N N . LYS A 1 97 ? -22.310 3.226 1.715 1.00 67.38 97 LYS A N 1
ATOM 790 C CA . LYS A 1 97 ? -21.149 2.378 1.432 1.00 67.38 97 LYS A CA 1
ATOM 791 C C . LYS A 1 97 ? -21.100 1.263 2.471 1.00 67.38 97 LYS A C 1
ATOM 793 O O . LYS A 1 97 ? -21.194 1.526 3.667 1.00 67.38 97 LYS A O 1
ATOM 798 N N . THR A 1 98 ? -20.932 0.023 2.018 1.00 78.44 98 THR A N 1
ATOM 799 C CA . THR A 1 98 ? -20.787 -1.134 2.908 1.00 78.44 98 THR A CA 1
ATOM 800 C C . THR A 1 98 ? -19.582 -0.922 3.832 1.00 78.44 98 THR A C 1
ATOM 802 O O . THR A 1 98 ? -18.494 -0.614 3.313 1.00 78.44 98 THR A O 1
ATOM 805 N N . PRO A 1 99 ? -19.743 -1.089 5.161 1.00 81.31 99 PRO A N 1
ATOM 806 C CA . PRO A 1 99 ? -18.659 -0.898 6.118 1.00 81.31 99 PRO A CA 1
ATOM 807 C C . PRO A 1 99 ? -17.486 -1.829 5.802 1.00 81.31 99 PRO A C 1
ATOM 809 O O . PRO A 1 99 ? -17.680 -2.971 5.385 1.00 81.31 99 PRO A O 1
ATOM 812 N N . LEU A 1 100 ? -16.263 -1.321 5.972 1.00 85.19 100 LEU A N 1
ATOM 813 C CA . LEU A 1 100 ? -15.038 -2.106 5.789 1.00 85.19 100 LEU A CA 1
ATOM 814 C C . LEU A 1 100 ? -14.753 -3.018 6.980 1.00 85.19 100 LEU A C 1
ATOM 816 O O . LEU A 1 100 ? -14.316 -4.149 6.797 1.00 85.19 100 LEU A O 1
ATOM 820 N N . PHE A 1 101 ? -15.009 -2.513 8.183 1.00 87.38 101 PHE A N 1
ATOM 821 C CA . PHE A 1 101 ? -14.765 -3.213 9.432 1.00 87.38 101 PHE A CA 1
ATOM 822 C C . PHE A 1 101 ? -16.061 -3.293 10.229 1.00 87.38 101 PHE A C 1
ATOM 824 O O . PHE A 1 101 ? -16.846 -2.344 10.259 1.00 87.38 101 PHE A O 1
ATOM 831 N N . LYS A 1 102 ? -16.267 -4.438 10.876 1.00 88.88 102 LYS A N 1
ATOM 832 C CA . LYS A 1 102 ? -17.305 -4.650 11.881 1.00 88.88 102 LYS A CA 1
ATOM 833 C C . LYS A 1 102 ? -16.607 -5.028 13.177 1.00 88.88 102 LYS A C 1
ATOM 835 O O . LYS A 1 102 ? -15.736 -5.894 13.167 1.00 88.88 102 LYS A O 1
ATOM 840 N N . VAL A 1 103 ? -16.987 -4.364 14.257 1.00 91.06 103 VAL A N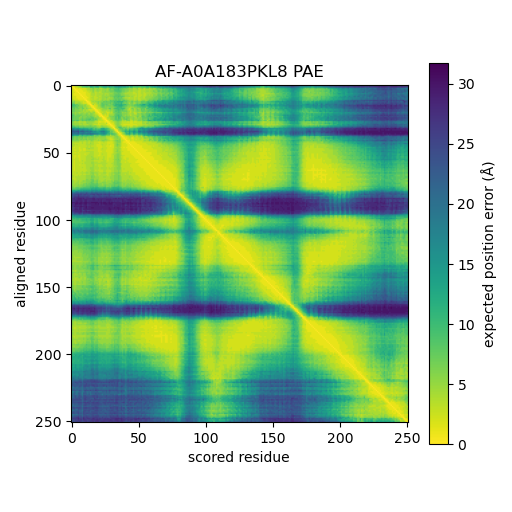 1
ATOM 841 C CA . VAL A 1 103 ? -16.368 -4.501 15.576 1.00 91.06 103 VAL A CA 1
ATOM 842 C C . VAL A 1 103 ? -17.468 -4.597 16.619 1.00 91.06 103 VAL A C 1
ATOM 844 O O . VAL A 1 103 ? -18.551 -4.044 16.426 1.00 91.06 103 VAL A O 1
ATOM 847 N N . ASN A 1 104 ? -17.190 -5.306 17.703 1.00 91.31 104 ASN A N 1
ATOM 848 C CA . ASN A 1 104 ? -18.075 -5.432 18.848 1.00 91.31 104 ASN A CA 1
ATOM 849 C C . ASN A 1 104 ? -17.439 -4.715 20.037 1.00 91.31 104 ASN A C 1
ATOM 851 O O . ASN A 1 104 ? -16.232 -4.818 20.245 1.00 91.31 104 ASN A O 1
ATOM 855 N N . LEU A 1 105 ? -18.253 -4.016 20.823 1.00 89.75 105 LEU A N 1
ATOM 856 C CA . LEU A 1 105 ? -17.863 -3.553 22.150 1.00 89.75 105 LEU A CA 1
ATOM 857 C C . LEU A 1 105 ? -18.376 -4.582 23.152 1.00 89.75 105 LEU A C 1
ATOM 859 O O . LEU A 1 105 ? -19.568 -4.885 23.174 1.00 89.75 105 LEU A O 1
ATOM 863 N N . ILE A 1 106 ? -17.464 -5.170 23.915 1.00 89.69 106 ILE A N 1
ATOM 864 C CA . ILE A 1 106 ? -17.733 -6.267 24.838 1.00 89.69 106 ILE A CA 1
ATOM 865 C C . ILE A 1 106 ? -17.325 -5.818 26.230 1.00 89.69 106 ILE A C 1
ATOM 867 O O . ILE A 1 106 ? -16.265 -5.226 26.423 1.00 89.69 106 ILE A O 1
ATOM 871 N N . LEU A 1 107 ? -18.166 -6.118 27.212 1.00 89.38 107 LEU A N 1
ATOM 872 C CA . LEU A 1 107 ? -17.843 -5.877 28.605 1.00 89.38 107 LEU A CA 1
ATOM 873 C C . LEU A 1 107 ? -16.912 -6.986 29.117 1.00 89.38 107 LEU A C 1
ATOM 875 O O . LEU A 1 107 ? -17.331 -8.124 29.315 1.00 89.38 107 LEU A O 1
ATOM 879 N N . SER A 1 108 ? -15.648 -6.640 29.335 1.00 86.31 108 SER A N 1
ATOM 880 C CA . SER A 1 108 ? -14.652 -7.458 30.025 1.00 86.31 108 SER A CA 1
ATOM 881 C C . SER A 1 108 ? -14.364 -6.812 31.374 1.00 86.31 108 SER A C 1
ATOM 883 O O . SER A 1 108 ? -13.395 -6.061 31.513 1.00 86.31 108 SER A O 1
ATOM 885 N N . ILE A 1 109 ? -15.243 -7.078 32.345 1.00 82.69 109 ILE A N 1
ATOM 886 C CA . ILE A 1 109 ? -15.286 -6.416 33.656 1.00 82.69 109 ILE A CA 1
ATOM 887 C C . ILE A 1 109 ? -13.870 -6.255 34.244 1.00 82.69 109 ILE A C 1
ATOM 889 O O . ILE A 1 109 ? -13.132 -7.240 34.329 1.00 82.69 109 ILE A O 1
ATOM 893 N N . PRO A 1 110 ? -13.475 -5.028 34.639 1.00 79.06 110 PRO A N 1
ATOM 894 C CA . PRO A 1 110 ? -14.301 -3.815 34.719 1.00 79.06 110 PRO A CA 1
ATOM 895 C C . PRO A 1 110 ? -14.347 -2.964 33.433 1.00 79.06 110 PRO A C 1
ATOM 897 O O . PRO A 1 110 ? -14.935 -1.887 33.441 1.00 79.06 110 PRO A O 1
ATOM 900 N N . ASN A 1 111 ? -13.725 -3.401 32.337 1.00 83.12 111 ASN A N 1
ATOM 901 C CA . ASN A 1 111 ? -13.471 -2.567 31.161 1.00 83.12 111 ASN A CA 1
ATOM 902 C C . ASN A 1 111 ? -14.388 -2.905 29.980 1.00 83.12 111 ASN A C 1
ATOM 904 O O . ASN A 1 111 ? -14.647 -4.070 29.684 1.00 83.12 111 ASN A O 1
ATOM 908 N N . VAL A 1 112 ? -14.799 -1.889 29.225 1.00 87.12 112 VAL A N 1
ATOM 909 C CA . VAL A 1 112 ? -15.388 -2.084 27.894 1.00 87.12 112 VAL A CA 1
ATOM 910 C C . VAL A 1 112 ? -14.251 -2.205 26.883 1.00 87.12 112 VAL A C 1
ATOM 912 O O . VAL A 1 112 ? -13.424 -1.305 26.759 1.00 87.12 112 VAL A O 1
ATOM 915 N N . VAL A 1 113 ? -14.188 -3.334 26.179 1.00 88.94 113 VAL A N 1
ATOM 916 C CA . VAL A 1 113 ? -13.134 -3.643 25.208 1.00 88.94 113 VAL A CA 1
ATOM 917 C C . VAL A 1 113 ? -13.708 -3.802 23.807 1.00 88.94 113 VAL A C 1
ATOM 919 O O . VAL A 1 113 ? -14.815 -4.296 23.610 1.00 88.94 113 VAL A O 1
ATOM 922 N N . MET A 1 114 ? -12.937 -3.388 22.808 1.00 90.56 114 MET A N 1
ATOM 923 C CA . MET A 1 114 ? -13.283 -3.534 21.398 1.00 90.56 114 MET A CA 1
ATOM 924 C C . MET A 1 114 ? -12.707 -4.843 20.847 1.00 90.56 114 MET A C 1
ATOM 926 O O . MET A 1 114 ? -11.506 -5.082 20.975 1.00 90.56 114 MET A O 1
ATOM 930 N N . GLN A 1 115 ? -13.544 -5.663 20.207 1.00 91.38 115 GLN A N 1
ATOM 931 C CA . GLN A 1 115 ? -13.136 -6.907 19.553 1.00 91.38 115 GLN A CA 1
ATOM 932 C C . GLN A 1 115 ? -13.659 -6.981 18.099 1.00 91.38 115 GLN A C 1
ATOM 934 O O . GLN A 1 115 ? -14.872 -6.887 17.885 1.00 91.38 115 GLN A O 1
ATOM 939 N N . PRO A 1 116 ? -12.797 -7.187 17.084 1.00 93.06 116 PRO A N 1
ATOM 940 C CA . PRO A 1 116 ? -11.334 -7.225 17.179 1.00 93.06 116 PRO A CA 1
ATOM 941 C C . PRO A 1 116 ? -10.755 -5.887 17.655 1.00 93.06 116 PRO A C 1
ATOM 943 O O . PRO A 1 116 ? -11.383 -4.840 17.478 1.00 93.06 116 PRO A O 1
ATOM 946 N N . SER A 1 117 ? -9.577 -5.931 18.273 1.00 91.31 117 SER A N 1
ATOM 947 C CA . SER A 1 117 ? -8.910 -4.731 18.781 1.00 91.31 117 SER A CA 1
ATOM 948 C C . SER A 1 117 ? -8.458 -3.820 17.635 1.00 91.31 117 SER A C 1
ATOM 950 O O . SER A 1 117 ? -8.339 -4.239 16.478 1.00 91.31 117 SER A O 1
ATOM 952 N N . LEU A 1 118 ? -8.163 -2.555 17.942 1.00 89.81 118 LEU A N 1
ATOM 953 C CA . LEU A 1 118 ? -7.637 -1.628 16.938 1.00 89.81 118 LEU A CA 1
ATOM 954 C C . LEU A 1 118 ? -6.309 -2.123 16.338 1.00 89.81 118 LEU A C 1
ATOM 956 O O . LEU A 1 118 ? -6.091 -1.972 15.137 1.00 89.81 118 LEU A O 1
ATOM 960 N N . ASP A 1 119 ? -5.465 -2.767 17.145 1.00 90.75 119 ASP A N 1
ATOM 961 C CA . ASP A 1 119 ? -4.185 -3.328 16.702 1.00 90.75 119 ASP A CA 1
ATOM 962 C C . ASP A 1 119 ? -4.383 -4.518 15.751 1.00 90.75 119 ASP A C 1
ATOM 964 O O . ASP A 1 119 ? -3.655 -4.669 14.764 1.00 90.75 119 ASP A O 1
ATOM 968 N N . GLU A 1 120 ? -5.405 -5.346 15.990 1.00 93.50 120 GLU A N 1
ATOM 969 C CA . GLU A 1 120 ? -5.781 -6.438 15.088 1.00 93.50 120 GLU A CA 1
ATOM 970 C C . GLU A 1 120 ? -6.291 -5.897 13.746 1.00 93.50 120 GLU A C 1
ATOM 972 O O . GLU A 1 120 ? -5.885 -6.377 12.682 1.00 93.50 120 GLU A O 1
ATOM 977 N N . LEU A 1 121 ? -7.124 -4.852 13.776 1.00 93.00 121 LEU A N 1
ATOM 978 C CA . LEU A 1 121 ? -7.578 -4.169 12.565 1.00 93.00 121 LEU A CA 1
ATOM 979 C C . LEU A 1 121 ? -6.412 -3.527 11.798 1.00 93.00 121 LEU A C 1
ATOM 981 O O . LEU A 1 121 ? -6.329 -3.676 10.575 1.00 93.00 121 LEU A O 1
ATOM 985 N N . GLN A 1 122 ? -5.486 -2.869 12.502 1.00 92.00 122 GLN A N 1
ATOM 986 C CA . GLN A 1 122 ? -4.281 -2.279 11.918 1.00 92.00 122 GLN A CA 1
ATOM 987 C C . GLN A 1 122 ? -3.411 -3.348 11.255 1.00 92.00 122 GLN A C 1
ATOM 989 O O . GLN A 1 122 ? -2.958 -3.179 10.123 1.00 92.00 122 GLN A O 1
ATOM 994 N N . THR A 1 123 ? -3.231 -4.486 11.925 1.00 94.19 123 THR A N 1
ATOM 995 C CA . THR A 1 123 ? -2.481 -5.629 11.399 1.00 94.19 123 THR A CA 1
ATOM 996 C C . THR A 1 123 ? -3.139 -6.185 10.134 1.00 94.19 123 THR A C 1
ATOM 998 O O . THR A 1 123 ? -2.460 -6.437 9.135 1.00 94.19 123 THR A O 1
ATOM 1001 N N . GLY A 1 124 ? -4.469 -6.331 10.126 1.00 93.81 124 GLY A N 1
ATOM 1002 C CA . GLY A 1 124 ? -5.228 -6.751 8.944 1.00 93.81 124 GLY A CA 1
ATOM 1003 C C . GLY A 1 124 ? -5.089 -5.775 7.770 1.00 93.81 124 GLY A C 1
ATOM 1004 O O . GLY A 1 124 ? -4.918 -6.189 6.615 1.00 93.81 124 GLY A O 1
ATOM 1005 N N . LEU A 1 125 ? -5.085 -4.474 8.062 1.00 93.62 125 LEU A N 1
ATOM 1006 C CA . LEU A 1 125 ? -4.868 -3.424 7.075 1.00 93.62 125 LEU A CA 1
ATOM 1007 C C . LEU A 1 125 ? -3.450 -3.467 6.497 1.00 93.62 125 LEU A C 1
ATOM 1009 O O . LEU A 1 125 ? -3.286 -3.498 5.277 1.00 93.62 125 LEU A O 1
ATOM 1013 N N . HIS A 1 126 ? -2.426 -3.559 7.348 1.00 94.12 126 HIS A N 1
ATOM 1014 C CA . HIS A 1 126 ? -1.024 -3.687 6.934 1.00 94.12 126 HIS A CA 1
ATOM 1015 C C . HIS A 1 126 ? -0.784 -4.939 6.100 1.00 94.12 126 HIS A C 1
ATOM 1017 O O . HIS A 1 126 ? -0.083 -4.883 5.088 1.00 94.12 126 HIS A O 1
ATOM 1023 N N . LYS A 1 127 ? -1.417 -6.060 6.458 1.00 95.50 127 LYS A N 1
ATOM 1024 C CA . LYS A 1 127 ? -1.375 -7.289 5.659 1.00 95.50 127 LYS A CA 1
ATOM 1025 C C . LYS A 1 127 ? -1.986 -7.074 4.275 1.00 95.50 127 LYS A C 1
ATOM 1027 O O . LYS A 1 127 ? -1.388 -7.480 3.280 1.00 95.50 127 LYS A O 1
ATOM 1032 N N . SER A 1 128 ? -3.124 -6.388 4.197 1.00 94.62 128 SER A N 1
ATOM 1033 C CA . SER A 1 128 ? -3.777 -6.049 2.925 1.00 94.62 128 SER A CA 1
ATOM 1034 C C . SER A 1 128 ? -2.892 -5.152 2.054 1.00 94.62 128 SER A C 1
ATOM 1036 O O . SER A 1 128 ? -2.691 -5.437 0.875 1.00 94.62 128 SER A O 1
ATOM 1038 N N . MET A 1 129 ? -2.282 -4.118 2.641 1.00 95.25 129 MET A N 1
ATOM 1039 C CA . MET A 1 129 ? -1.316 -3.258 1.949 1.00 95.25 129 MET A CA 1
ATOM 1040 C C . MET A 1 129 ? -0.105 -4.055 1.460 1.00 95.25 129 MET A C 1
ATOM 1042 O O . MET A 1 129 ? 0.300 -3.905 0.312 1.00 95.25 129 MET A O 1
ATOM 1046 N N . SER A 1 130 ? 0.442 -4.948 2.289 1.00 95.06 130 SER A N 1
ATOM 1047 C CA . SER A 1 130 ? 1.567 -5.811 1.914 1.00 95.06 130 SER A CA 1
ATOM 1048 C C . SER A 1 130 ? 1.238 -6.691 0.705 1.00 95.06 130 SER A C 1
ATOM 1050 O O . SER A 1 130 ? 2.064 -6.821 -0.197 1.00 95.06 130 SER A O 1
ATOM 1052 N N . ILE A 1 131 ? 0.024 -7.250 0.643 1.00 95.38 131 ILE A N 1
ATOM 1053 C CA . ILE A 1 131 ? -0.444 -8.033 -0.510 1.00 95.38 131 ILE A CA 1
ATOM 1054 C C . ILE A 1 131 ? -0.516 -7.154 -1.766 1.00 95.38 131 ILE A C 1
ATOM 1056 O O . ILE A 1 131 ? -0.004 -7.553 -2.810 1.00 95.38 131 ILE A O 1
ATOM 1060 N N . ILE A 1 132 ? -1.081 -5.945 -1.662 1.00 95.50 132 ILE A N 1
ATOM 1061 C CA . ILE A 1 132 ? -1.164 -4.990 -2.782 1.00 95.50 132 ILE A CA 1
ATOM 106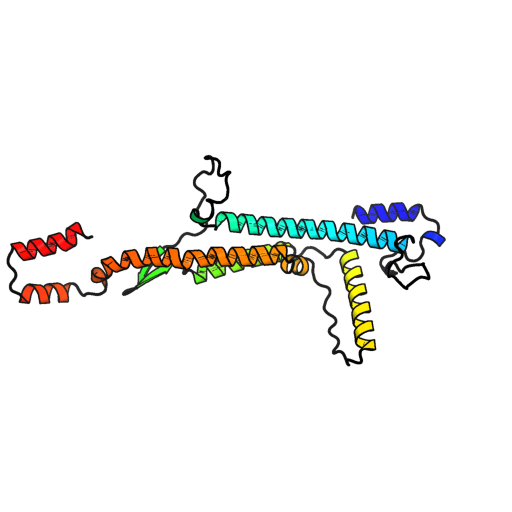2 C C . ILE A 1 132 ? 0.237 -4.631 -3.297 1.00 95.50 132 ILE A C 1
ATOM 1064 O O . ILE A 1 132 ? 0.486 -4.686 -4.499 1.00 95.50 132 ILE A O 1
ATOM 1068 N N . LEU A 1 133 ? 1.182 -4.333 -2.402 1.00 94.88 133 LEU A N 1
ATOM 1069 C CA . LEU A 1 133 ? 2.569 -4.008 -2.764 1.00 94.88 133 LEU A CA 1
ATOM 1070 C C . LEU A 1 133 ? 3.307 -5.186 -3.419 1.00 94.88 133 LEU A C 1
ATOM 1072 O O . LEU A 1 133 ? 4.236 -4.983 -4.198 1.00 94.88 133 LEU A O 1
ATOM 1076 N N . LYS A 1 134 ? 2.880 -6.419 -3.136 1.00 94.25 134 LYS A N 1
ATOM 1077 C CA . LYS A 1 134 ? 3.415 -7.648 -3.730 1.00 94.25 134 LYS A CA 1
ATOM 1078 C C . LYS A 1 134 ? 2.694 -8.079 -5.007 1.00 94.25 134 LYS A C 1
ATOM 1080 O O . LYS A 1 134 ? 3.074 -9.096 -5.580 1.00 94.25 134 LYS A O 1
ATOM 1085 N N . MET A 1 135 ? 1.702 -7.337 -5.510 1.00 91.62 135 MET A N 1
ATOM 1086 C CA . MET A 1 135 ? 0.917 -7.775 -6.677 1.00 91.62 135 MET A CA 1
ATOM 1087 C C . MET A 1 135 ? 1.779 -8.028 -7.927 1.00 91.62 135 MET A C 1
ATOM 1089 O O . MET A 1 135 ? 1.459 -8.879 -8.750 1.00 91.62 135 MET A O 1
ATOM 1093 N N . THR A 1 136 ? 2.903 -7.318 -8.054 1.00 91.00 136 THR A N 1
ATOM 1094 C CA . THR A 1 136 ? 3.849 -7.446 -9.169 1.00 91.00 136 THR A CA 1
ATOM 1095 C C . THR A 1 136 ? 5.026 -8.379 -8.864 1.00 91.00 136 THR A C 1
ATOM 1097 O O . THR A 1 136 ? 5.991 -8.409 -9.623 1.00 91.00 136 THR A O 1
ATOM 1100 N N . GLN A 1 137 ? 4.980 -9.162 -7.776 1.00 92.19 137 GLN A N 1
ATOM 1101 C CA . GLN A 1 137 ? 6.103 -10.013 -7.346 1.00 92.19 137 GLN A CA 1
ATOM 1102 C C . GLN A 1 137 ? 6.505 -11.067 -8.383 1.00 92.19 137 GLN A C 1
ATOM 1104 O O . GLN A 1 137 ? 7.686 -11.369 -8.516 1.00 92.19 137 GLN A O 1
ATOM 1109 N N . ASN A 1 138 ? 5.530 -11.572 -9.142 1.00 89.25 138 ASN A N 1
ATOM 1110 C CA . ASN A 1 138 ? 5.729 -12.593 -10.172 1.00 89.25 138 ASN A CA 1
ATOM 1111 C C . ASN A 1 138 ? 5.905 -11.991 -11.575 1.00 89.25 138 ASN A C 1
ATOM 1113 O O . ASN A 1 138 ? 6.028 -12.727 -12.552 1.00 89.25 138 ASN A O 1
ATOM 1117 N N . VAL A 1 139 ? 5.893 -10.660 -11.695 1.00 88.88 139 VAL A N 1
ATOM 1118 C CA . VAL A 1 139 ? 6.130 -9.984 -12.970 1.00 88.88 139 VAL A CA 1
ATOM 1119 C C . VAL A 1 139 ? 7.633 -9.899 -13.184 1.00 88.88 139 VAL A C 1
ATOM 1121 O O . VAL A 1 139 ? 8.356 -9.299 -12.384 1.00 88.88 139 VAL A O 1
ATOM 1124 N N . GLN A 1 140 ? 8.099 -10.504 -14.274 1.00 85.75 140 GLN A N 1
ATOM 1125 C CA . GLN A 1 140 ? 9.512 -10.478 -14.618 1.00 85.75 140 GLN A CA 1
ATOM 1126 C C . GLN A 1 140 ? 9.975 -9.037 -14.882 1.00 85.75 140 GLN A C 1
ATOM 1128 O O . GLN A 1 140 ? 9.289 -8.292 -15.590 1.00 85.75 140 GLN A O 1
ATOM 1133 N N . PRO A 1 141 ? 11.133 -8.628 -14.335 1.00 85.19 141 PRO A N 1
ATOM 1134 C CA . PRO A 1 141 ? 11.762 -7.365 -14.683 1.00 85.19 141 PRO A CA 1
ATOM 1135 C C . PRO A 1 141 ? 11.943 -7.224 -16.197 1.00 85.19 141 PRO A C 1
ATOM 1137 O O . PRO A 1 141 ? 12.325 -8.171 -16.885 1.00 85.19 141 PRO A O 1
ATOM 1140 N N . TRP A 1 142 ? 11.732 -6.017 -16.717 1.00 87.00 142 TRP A N 1
ATOM 1141 C CA . TRP A 1 142 ? 12.036 -5.713 -18.113 1.00 87.00 142 TRP A CA 1
ATOM 1142 C C . TRP A 1 142 ? 13.524 -5.969 -18.386 1.00 87.00 142 TRP A C 1
ATOM 1144 O O . TRP A 1 142 ? 14.373 -5.504 -17.627 1.00 87.00 142 TRP A O 1
ATOM 1154 N N . GLN A 1 143 ? 13.860 -6.657 -19.480 1.00 83.88 143 GLN A N 1
ATOM 1155 C CA . GLN A 1 143 ? 15.256 -6.984 -19.818 1.00 83.88 143 GLN A CA 1
ATOM 1156 C C . GLN A 1 143 ? 16.158 -5.739 -19.817 1.00 83.88 143 GLN A C 1
ATOM 1158 O O . GLN A 1 143 ? 17.244 -5.751 -19.242 1.00 83.88 143 GLN A O 1
ATOM 1163 N N . HIS A 1 144 ? 15.674 -4.624 -20.368 1.00 83.81 144 HIS A N 1
ATOM 1164 C CA . HIS A 1 144 ? 16.406 -3.356 -20.374 1.00 83.81 144 HIS A CA 1
ATOM 1165 C C . HIS A 1 144 ? 16.564 -2.733 -18.986 1.00 83.81 144 HIS A C 1
ATOM 1167 O O . HIS A 1 144 ? 17.592 -2.125 -18.716 1.00 83.81 144 HIS A O 1
ATOM 1173 N N . MET A 1 145 ? 15.613 -2.946 -18.073 1.00 87.06 145 MET A N 1
ATOM 1174 C CA . MET A 1 145 ? 15.758 -2.526 -16.677 1.00 87.06 145 MET A CA 1
ATOM 1175 C C . MET A 1 145 ? 16.912 -3.266 -15.992 1.00 87.06 145 MET A C 1
ATOM 1177 O O . MET A 1 145 ? 17.697 -2.650 -15.278 1.00 87.06 145 MET A O 1
ATOM 1181 N N . ILE A 1 146 ? 17.036 -4.575 -16.238 1.00 86.88 146 ILE A N 1
ATOM 1182 C CA . ILE A 1 146 ? 18.139 -5.400 -15.722 1.00 86.88 146 ILE A CA 1
ATOM 1183 C C . ILE A 1 146 ? 19.478 -4.877 -16.260 1.00 86.88 146 ILE A C 1
ATOM 1185 O O . ILE A 1 146 ? 20.432 -4.734 -15.499 1.00 86.88 146 ILE A O 1
ATOM 1189 N N . LEU A 1 147 ? 19.551 -4.560 -17.558 1.00 83.62 147 LEU A N 1
ATOM 1190 C CA . LEU A 1 147 ? 20.758 -4.006 -18.181 1.00 83.62 147 LEU A CA 1
ATOM 1191 C C . LEU A 1 147 ? 21.154 -2.654 -17.575 1.00 83.62 147 LEU A C 1
ATOM 1193 O O . LEU A 1 147 ? 22.319 -2.476 -17.225 1.00 83.62 147 LEU A O 1
ATOM 1197 N N . THR A 1 148 ? 20.202 -1.733 -17.398 1.00 83.75 148 THR A N 1
ATOM 1198 C CA . THR A 1 148 ? 20.459 -0.424 -16.777 1.00 83.75 148 THR A CA 1
ATOM 1199 C C . THR A 1 148 ? 20.965 -0.574 -15.343 1.00 83.75 148 THR A C 1
ATOM 1201 O O . THR A 1 148 ? 21.934 0.079 -14.968 1.00 83.75 148 THR A O 1
ATOM 1204 N N . GLN A 1 149 ? 20.374 -1.476 -14.552 1.00 86.62 149 GLN A N 1
ATOM 1205 C CA . GLN A 1 149 ? 20.844 -1.740 -13.188 1.00 86.62 149 GLN A CA 1
ATOM 1206 C C . GLN A 1 149 ? 22.261 -2.329 -13.164 1.00 86.62 149 GLN A C 1
ATOM 1208 O O . GLN A 1 149 ? 23.076 -1.915 -12.346 1.00 86.62 149 GLN A O 1
ATOM 1213 N N . LYS A 1 150 ? 22.590 -3.238 -14.093 1.00 84.44 150 LYS A N 1
ATOM 1214 C CA . LYS A 1 150 ? 23.954 -3.773 -14.239 1.00 84.44 150 LYS A CA 1
ATOM 1215 C C . LYS A 1 150 ? 24.967 -2.695 -14.638 1.00 84.44 150 LYS A C 1
ATOM 1217 O O . LYS A 1 150 ? 26.105 -2.752 -14.187 1.00 84.44 150 LYS A O 1
ATOM 1222 N N . GLN A 1 151 ? 24.584 -1.735 -15.483 1.00 79.75 151 GLN A N 1
ATOM 1223 C CA . GLN A 1 151 ? 25.457 -0.611 -15.851 1.00 79.75 151 GLN A CA 1
ATOM 1224 C C . GLN A 1 151 ? 25.721 0.306 -14.659 1.00 79.75 151 GLN A C 1
ATOM 1226 O O . GLN A 1 151 ? 26.879 0.576 -14.364 1.00 79.75 151 GLN A O 1
ATOM 1231 N N . GLN A 1 152 ? 24.673 0.690 -13.927 1.00 82.12 152 GLN A N 1
ATOM 1232 C CA . GLN A 1 152 ? 24.816 1.488 -12.706 1.00 82.12 152 GLN A CA 1
ATOM 1233 C C . GLN A 1 152 ? 25.677 0.787 -11.655 1.00 82.12 152 GLN A C 1
ATOM 1235 O O . GLN A 1 152 ? 26.478 1.433 -10.993 1.00 82.12 152 GLN A O 1
ATOM 1240 N N . GLN A 1 153 ? 25.545 -0.534 -11.518 1.00 82.31 153 GLN A N 1
ATOM 1241 C CA . GLN A 1 153 ? 26.379 -1.315 -10.609 1.00 82.31 153 GLN A CA 1
ATOM 1242 C C . GLN A 1 153 ? 27.859 -1.251 -10.999 1.00 82.31 153 GLN A C 1
ATOM 1244 O O . GLN A 1 153 ? 28.677 -0.913 -10.158 1.00 82.31 153 GLN A O 1
ATOM 1249 N N . LYS A 1 154 ? 28.192 -1.458 -12.280 1.00 80.25 154 LYS A N 1
ATOM 1250 C CA . LYS A 1 154 ? 29.577 -1.331 -12.765 1.00 80.25 154 LYS A CA 1
ATOM 1251 C C . LYS A 1 154 ? 30.164 0.063 -12.530 1.00 80.25 154 LYS A C 1
ATOM 1253 O O . LYS A 1 154 ? 31.337 0.174 -12.201 1.00 80.25 154 LYS A O 1
ATOM 1258 N N . GLU A 1 155 ? 29.372 1.116 -12.725 1.00 79.56 155 GLU A N 1
ATOM 1259 C CA . GLU A 1 155 ? 29.808 2.497 -12.476 1.00 79.56 155 GLU A CA 1
ATOM 1260 C C . GLU A 1 155 ? 30.066 2.751 -10.983 1.00 79.56 155 GLU A C 1
ATOM 1262 O O . GLU A 1 155 ? 31.058 3.383 -10.628 1.00 79.56 155 GLU A O 1
ATOM 1267 N N . LEU A 1 156 ? 29.205 2.228 -10.104 1.00 80.06 156 LEU A N 1
ATOM 1268 C CA . LEU A 1 156 ? 29.386 2.303 -8.652 1.00 80.06 156 LEU A CA 1
ATOM 1269 C C . LEU A 1 156 ? 30.615 1.516 -8.186 1.00 80.06 156 LEU A C 1
ATOM 1271 O O . LEU A 1 156 ? 31.377 2.030 -7.372 1.00 80.06 156 LEU A O 1
ATOM 1275 N N . A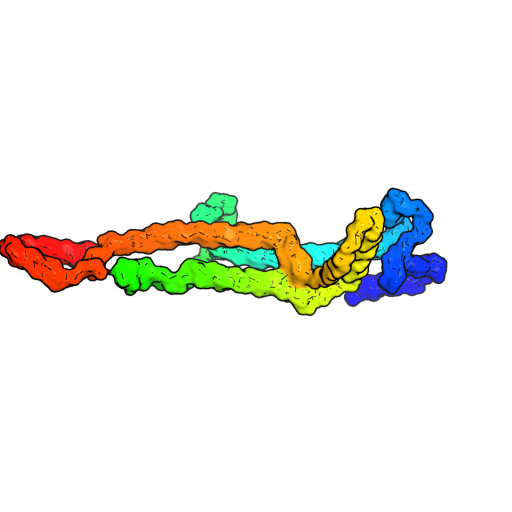SP A 1 157 ? 30.831 0.316 -8.727 1.00 80.44 157 ASP A N 1
ATOM 1276 C CA . ASP A 1 157 ? 31.995 -0.519 -8.414 1.00 80.44 157 ASP A CA 1
ATOM 1277 C C . ASP A 1 157 ? 33.299 0.191 -8.825 1.00 80.44 157 ASP A C 1
ATOM 1279 O O . ASP A 1 157 ? 34.231 0.283 -8.031 1.00 80.44 157 ASP A O 1
ATOM 1283 N N . GLN A 1 158 ? 33.338 0.804 -10.016 1.00 80.75 158 GLN A N 1
ATOM 1284 C CA . GLN A 1 158 ? 34.484 1.605 -10.472 1.00 80.75 158 GLN A CA 1
ATOM 1285 C C . GLN A 1 158 ? 34.756 2.815 -9.568 1.00 80.75 158 GLN A C 1
ATOM 1287 O O . GLN A 1 158 ? 35.908 3.145 -9.297 1.00 80.75 158 GLN A O 1
ATOM 1292 N N . LEU A 1 159 ? 33.709 3.497 -9.094 1.00 80.19 159 LEU A N 1
ATOM 1293 C CA . LEU A 1 159 ? 33.859 4.617 -8.162 1.00 80.19 159 LEU A CA 1
ATOM 1294 C C . LEU 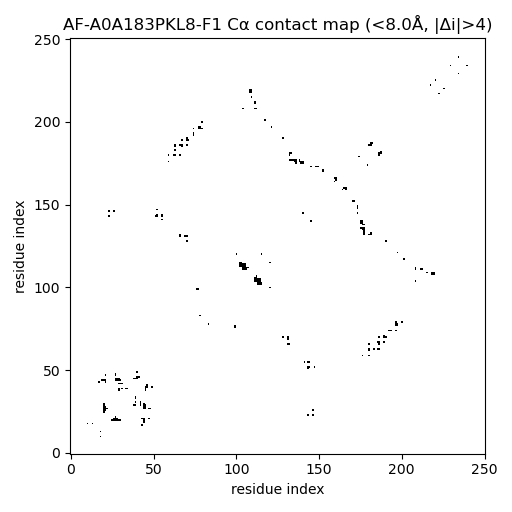A 1 159 ? 34.380 4.161 -6.793 1.00 80.19 159 LEU A C 1
ATOM 1296 O O . LEU A 1 159 ? 35.194 4.867 -6.202 1.00 80.19 159 LEU A O 1
ATOM 1300 N N . ALA A 1 160 ? 33.949 2.994 -6.311 1.00 78.44 160 ALA A N 1
ATOM 1301 C CA . ALA A 1 160 ? 34.423 2.416 -5.056 1.00 78.44 160 ALA A CA 1
ATOM 1302 C C . ALA A 1 160 ? 35.903 2.002 -5.142 1.00 78.44 160 ALA A C 1
ATOM 1304 O O . ALA A 1 160 ? 36.685 2.336 -4.252 1.00 78.44 160 ALA A O 1
ATOM 1305 N N . GLU A 1 161 ? 36.312 1.371 -6.249 1.00 78.69 161 GLU A N 1
ATOM 1306 C CA . GLU A 1 161 ? 37.716 1.028 -6.528 1.00 78.69 161 GLU A CA 1
ATOM 1307 C C . GLU A 1 161 ? 38.621 2.273 -6.543 1.00 78.69 161 GLU A C 1
ATOM 1309 O O . GLU A 1 161 ? 39.727 2.251 -6.004 1.00 78.69 161 GLU A O 1
ATOM 1314 N N . LEU A 1 162 ? 38.140 3.387 -7.107 1.00 77.31 162 LEU A N 1
ATOM 1315 C CA . LEU A 1 162 ? 38.868 4.662 -7.134 1.00 77.31 162 LEU A CA 1
ATOM 1316 C C . LEU A 1 162 ? 38.973 5.339 -5.759 1.00 77.31 162 LEU A C 1
ATOM 1318 O O . LEU A 1 162 ? 39.888 6.133 -5.541 1.00 77.31 162 LEU A O 1
ATOM 1322 N N . GLN A 1 163 ? 38.041 5.062 -4.845 1.00 77.06 163 GLN A N 1
ATOM 1323 C CA . GLN A 1 163 ? 38.001 5.657 -3.505 1.00 77.06 163 GLN A CA 1
ATOM 1324 C C . GLN A 1 163 ? 38.779 4.851 -2.457 1.00 77.06 163 GLN A C 1
ATOM 1326 O O . GLN A 1 163 ? 38.888 5.295 -1.316 1.00 77.06 163 GLN A O 1
ATOM 1331 N N . GLY A 1 164 ? 39.371 3.710 -2.834 1.00 66.00 164 GLY A N 1
ATOM 1332 C CA . GLY A 1 164 ? 40.233 2.921 -1.950 1.00 66.00 164 GLY A CA 1
ATOM 1333 C C . GLY A 1 164 ? 39.507 2.303 -0.753 1.00 66.00 164 GLY A C 1
ATOM 1334 O O . GLY A 1 164 ? 40.158 1.823 0.174 1.00 66.00 164 GLY A O 1
ATOM 1335 N N . GLU A 1 165 ? 38.171 2.297 -0.754 1.00 60.88 165 GLU A N 1
ATOM 1336 C CA . GLU A 1 165 ? 37.424 1.436 0.148 1.00 60.88 165 GLU A CA 1
ATOM 1337 C C . GLU A 1 165 ? 37.679 0.001 -0.316 1.00 60.88 165 GLU A C 1
ATOM 1339 O O . GLU A 1 165 ? 37.327 -0.360 -1.440 1.00 60.88 165 GLU A O 1
ATOM 1344 N N . GLU A 1 166 ? 38.291 -0.835 0.532 1.00 52.59 166 GLU A N 1
ATOM 1345 C CA . GLU A 1 166 ? 38.206 -2.294 0.405 1.00 52.59 166 GLU A CA 1
ATOM 1346 C C . GLU A 1 166 ? 36.734 -2.681 0.605 1.00 52.59 166 GLU A C 1
ATOM 1348 O O . GLU A 1 166 ? 36.287 -3.122 1.669 1.00 52.59 166 GLU A O 1
ATOM 1353 N N . ALA A 1 167 ? 35.937 -2.385 -0.416 1.00 52.66 167 ALA A N 1
ATOM 1354 C CA . ALA A 1 167 ? 34.506 -2.490 -0.408 1.00 52.66 167 ALA A CA 1
ATOM 1355 C C . ALA A 1 167 ? 34.190 -3.975 -0.327 1.00 52.66 167 ALA A C 1
ATOM 1357 O O . ALA A 1 167 ? 34.301 -4.720 -1.303 1.00 52.66 167 ALA A O 1
ATOM 1358 N N . LYS A 1 168 ? 33.778 -4.418 0.866 1.00 49.09 168 LYS A N 1
ATOM 1359 C CA . LYS A 1 168 ? 32.957 -5.618 1.018 1.00 49.09 168 LYS A CA 1
ATOM 1360 C C . LYS A 1 168 ? 31.956 -5.591 -0.124 1.00 49.09 168 LYS A C 1
ATOM 1362 O O . LYS A 1 168 ? 31.139 -4.676 -0.162 1.00 49.09 168 LYS A O 1
ATOM 1367 N N . LEU A 1 169 ? 32.086 -6.557 -1.032 1.00 47.59 169 LEU A N 1
ATOM 1368 C CA . LEU A 1 169 ? 31.307 -6.766 -2.250 1.00 47.59 169 LEU A CA 1
ATOM 1369 C C . LEU A 1 169 ? 29.804 -6.711 -1.955 1.00 47.59 169 LEU A C 1
ATOM 1371 O O . LEU A 1 169 ? 29.106 -7.720 -1.885 1.00 47.59 169 LEU A O 1
ATOM 1375 N N . SER A 1 170 ? 29.287 -5.505 -1.784 1.00 48.62 170 SER A N 1
ATOM 1376 C CA . SER A 1 170 ? 27.879 -5.185 -1.737 1.00 48.62 170 SER A CA 1
ATOM 1377 C C . SER A 1 170 ? 27.441 -5.099 -3.192 1.00 48.62 170 SER A C 1
ATOM 1379 O O . SER A 1 170 ? 27.061 -4.038 -3.689 1.00 48.62 170 SER A O 1
ATOM 1381 N N . SER A 1 171 ? 27.499 -6.238 -3.889 1.00 54.16 171 SER A N 1
ATOM 1382 C CA . SER A 1 171 ? 26.732 -6.410 -5.113 1.00 54.16 171 SER A CA 1
ATOM 1383 C C . SER A 1 171 ? 25.263 -6.296 -4.709 1.00 54.16 171 SER A C 1
ATOM 1385 O O . SER A 1 171 ? 24.613 -7.263 -4.318 1.00 54.16 171 SER A O 1
ATOM 1387 N N . SER A 1 172 ? 24.745 -5.064 -4.679 1.00 59.00 172 SER A N 1
ATOM 1388 C CA . SER A 1 172 ? 23.333 -4.845 -4.413 1.00 59.00 172 SER A CA 1
ATOM 1389 C C . SER A 1 172 ? 22.575 -5.652 -5.464 1.00 59.00 172 SER A C 1
ATOM 1391 O O . SER A 1 172 ? 22.803 -5.450 -6.661 1.00 59.00 172 SER A O 1
ATOM 1393 N N . PRO A 1 173 ? 21.747 -6.624 -5.051 1.00 70.00 173 PRO A N 1
ATOM 1394 C CA . PRO A 1 173 ? 21.090 -7.503 -5.995 1.00 70.00 173 PRO A CA 1
ATOM 1395 C C . PRO A 1 173 ? 20.184 -6.669 -6.893 1.00 70.00 173 PRO A C 1
ATOM 1397 O O . PRO A 1 173 ? 19.560 -5.707 -6.432 1.00 70.00 173 PRO A O 1
ATOM 1400 N N . ILE A 1 174 ? 20.105 -7.059 -8.169 1.00 78.56 174 ILE A N 1
ATOM 1401 C CA . ILE A 1 174 ? 19.188 -6.464 -9.146 1.00 78.56 174 ILE A CA 1
ATOM 1402 C C . ILE A 1 174 ? 17.809 -6.389 -8.497 1.00 78.56 174 ILE A C 1
ATOM 1404 O O . ILE A 1 174 ? 17.223 -7.408 -8.117 1.00 78.56 174 ILE A O 1
ATOM 1408 N N . LYS A 1 175 ? 17.313 -5.165 -8.315 1.00 85.56 175 LYS A N 1
ATOM 1409 C CA . LYS A 1 175 ? 16.067 -4.931 -7.606 1.00 85.56 175 LYS A CA 1
ATOM 1410 C C . LYS A 1 175 ? 14.927 -5.513 -8.437 1.00 85.56 175 LYS A C 1
ATOM 1412 O O . LYS A 1 175 ? 14.750 -5.112 -9.595 1.00 85.56 175 LYS A O 1
ATOM 1417 N N . PRO A 1 176 ? 14.127 -6.425 -7.863 1.00 89.56 176 PRO A N 1
ATOM 1418 C CA . PRO A 1 176 ? 12.965 -6.948 -8.553 1.00 89.56 176 PRO A CA 1
ATOM 1419 C C . PRO A 1 176 ? 11.917 -5.844 -8.726 1.00 89.56 176 PRO A C 1
ATOM 1421 O O . PRO A 1 176 ? 11.844 -4.896 -7.938 1.00 89.56 176 PRO A O 1
ATOM 1424 N N . LEU A 1 177 ? 11.068 -5.988 -9.745 1.00 90.44 177 LEU A N 1
ATOM 1425 C CA . LEU A 1 177 ? 10.100 -4.963 -10.142 1.00 90.44 177 LEU A CA 1
ATOM 1426 C C . LEU A 1 177 ? 9.157 -4.554 -8.999 1.00 90.44 177 LEU A C 1
ATOM 1428 O O . LEU A 1 177 ? 8.940 -3.365 -8.773 1.00 90.44 177 LEU A O 1
ATOM 1432 N N . HIS A 1 178 ? 8.648 -5.521 -8.232 1.00 92.06 178 HIS A N 1
ATOM 1433 C CA . HIS A 1 178 ? 7.767 -5.242 -7.094 1.00 92.06 178 HIS A CA 1
ATOM 1434 C C . HIS A 1 178 ? 8.425 -4.367 -6.027 1.00 92.06 178 HIS A C 1
ATOM 1436 O O . HIS A 1 178 ? 7.771 -3.506 -5.448 1.00 92.06 178 HIS A O 1
ATOM 1442 N N . ARG A 1 179 ? 9.731 -4.540 -5.799 1.00 93.00 179 ARG A N 1
ATOM 1443 C CA . ARG A 1 179 ? 10.477 -3.753 -4.819 1.00 93.00 179 ARG A CA 1
ATOM 1444 C C . ARG A 1 179 ? 10.655 -2.314 -5.292 1.00 93.00 179 ARG A C 1
ATOM 1446 O O . ARG A 1 179 ? 10.436 -1.399 -4.512 1.00 93.00 179 ARG A O 1
ATOM 1453 N N . ILE A 1 180 ? 10.954 -2.116 -6.578 1.00 92.44 180 ILE A N 1
ATOM 1454 C CA . ILE A 1 180 ? 11.037 -0.781 -7.197 1.00 92.44 180 ILE A CA 1
ATOM 1455 C C . ILE A 1 180 ? 9.703 -0.038 -7.061 1.00 92.44 180 ILE A C 1
ATOM 1457 O O . ILE A 1 180 ? 9.679 1.141 -6.717 1.00 92.44 180 ILE A O 1
ATOM 1461 N N . ILE A 1 181 ? 8.589 -0.732 -7.305 1.00 94.81 181 ILE A N 1
ATOM 1462 C CA . ILE A 1 181 ? 7.248 -0.152 -7.192 1.00 94.81 181 ILE A CA 1
ATOM 1463 C C . ILE A 1 181 ? 6.908 0.164 -5.730 1.00 94.81 181 ILE A C 1
ATOM 1465 O O . ILE A 1 181 ? 6.421 1.256 -5.446 1.00 94.81 181 ILE A O 1
ATOM 1469 N N . ALA A 1 182 ? 7.175 -0.760 -4.804 1.00 95.25 182 ALA A N 1
ATOM 1470 C CA . ALA A 1 182 ? 6.863 -0.586 -3.387 1.00 95.25 182 ALA A CA 1
ATOM 1471 C C . ALA A 1 182 ? 7.682 0.536 -2.725 1.00 95.25 182 ALA A C 1
ATOM 1473 O O . ALA A 1 182 ? 7.153 1.268 -1.893 1.00 95.25 182 ALA A O 1
ATOM 1474 N N . GLU A 1 183 ? 8.948 0.699 -3.120 1.00 95.06 183 GLU A N 1
ATOM 1475 C CA . GLU A 1 183 ? 9.845 1.762 -2.644 1.00 95.06 183 GLU A CA 1
ATOM 1476 C C . GLU A 1 183 ? 9.589 3.114 -3.342 1.00 95.06 183 GLU A C 1
ATOM 1478 O O . GLU A 1 183 ? 10.160 4.133 -2.948 1.00 95.06 183 GLU A O 1
ATOM 1483 N N . HIS A 1 184 ? 8.734 3.165 -4.371 1.00 96.69 184 HIS A N 1
ATOM 1484 C CA . HIS A 1 184 ? 8.472 4.400 -5.102 1.00 96.69 184 HIS A CA 1
ATOM 1485 C C . HIS A 1 184 ? 7.848 5.464 -4.187 1.00 96.69 184 HIS A C 1
ATOM 1487 O O . HIS A 1 184 ? 6.852 5.210 -3.506 1.00 96.69 184 HIS A O 1
ATOM 1493 N N . LYS A 1 185 ? 8.376 6.696 -4.230 1.00 96.94 185 LYS A N 1
ATOM 1494 C CA . LYS A 1 185 ? 7.987 7.801 -3.329 1.00 96.94 185 LYS A CA 1
ATOM 1495 C C . LYS A 1 185 ? 6.472 8.018 -3.229 1.00 96.94 185 LYS A C 1
ATOM 1497 O O . LYS A 1 185 ? 5.950 8.233 -2.140 1.00 96.94 185 LYS A O 1
ATOM 1502 N N . ASP A 1 186 ? 5.753 7.913 -4.346 1.00 95.88 186 ASP A N 1
ATOM 1503 C CA . ASP A 1 186 ? 4.302 8.127 -4.377 1.00 95.88 186 ASP A CA 1
ATOM 1504 C C . ASP A 1 186 ? 3.523 6.985 -3.701 1.00 95.88 186 ASP A C 1
ATOM 1506 O O . ASP A 1 186 ? 2.467 7.220 -3.116 1.00 95.88 186 ASP A O 1
ATOM 1510 N N . VAL A 1 187 ? 4.046 5.755 -3.771 1.00 97.38 187 VAL A N 1
ATOM 1511 C CA . VAL A 1 187 ? 3.469 4.556 -3.140 1.00 97.38 187 VAL A CA 1
ATOM 1512 C C . VAL A 1 187 ? 3.754 4.562 -1.636 1.00 97.38 187 VAL A C 1
ATOM 1514 O O . VAL A 1 187 ? 2.870 4.288 -0.820 1.00 97.38 187 VAL A O 1
ATOM 1517 N N . VAL A 1 188 ? 4.963 4.965 -1.246 1.00 96.69 188 VAL A N 1
ATOM 1518 C CA . VAL A 1 188 ? 5.327 5.163 0.162 1.00 96.69 188 VAL A CA 1
ATOM 1519 C C . VAL A 1 188 ? 4.476 6.275 0.780 1.00 96.69 188 VAL A C 1
ATOM 1521 O O . VAL A 1 188 ? 3.894 6.085 1.846 1.00 96.69 188 VAL A O 1
ATOM 1524 N N . LYS A 1 189 ? 4.314 7.406 0.082 1.00 96.94 189 LYS A N 1
ATOM 1525 C CA . LYS A 1 189 ? 3.496 8.536 0.545 1.00 96.94 189 LYS A CA 1
ATOM 1526 C C . LYS A 1 189 ? 2.052 8.123 0.830 1.00 96.94 189 LYS A C 1
ATOM 1528 O O . LYS A 1 189 ? 1.538 8.453 1.897 1.00 96.94 189 LYS A O 1
ATOM 1533 N N . ILE A 1 190 ? 1.400 7.401 -0.086 1.00 95.94 190 ILE A N 1
ATOM 1534 C CA . ILE A 1 190 ? 0.016 6.953 0.137 1.00 95.94 190 ILE A CA 1
ATOM 1535 C C . ILE A 1 190 ? -0.077 5.931 1.277 1.00 95.94 190 ILE A C 1
ATOM 1537 O O . ILE A 1 190 ? -1.023 5.979 2.059 1.00 95.94 190 ILE A O 1
ATOM 1541 N N . SER A 1 191 ? 0.932 5.069 1.432 1.00 94.62 191 SER A N 1
ATOM 1542 C CA . SER A 1 191 ? 0.993 4.104 2.536 1.00 94.62 191 SER A CA 1
ATOM 1543 C C . SER A 1 191 ? 1.088 4.798 3.897 1.00 94.62 191 SER A C 1
ATOM 1545 O O . SER A 1 191 ? 0.376 4.430 4.829 1.00 94.62 191 SER A O 1
ATOM 1547 N N . ILE A 1 192 ? 1.908 5.849 3.999 1.00 94.69 192 ILE A N 1
ATOM 1548 C CA . ILE A 1 192 ? 2.011 6.678 5.208 1.00 94.69 192 ILE A CA 1
ATOM 1549 C C . ILE A 1 192 ? 0.674 7.365 5.499 1.00 94.69 192 ILE A C 1
ATOM 1551 O O . ILE A 1 192 ? 0.173 7.266 6.614 1.00 94.69 192 ILE A O 1
ATOM 1555 N N . GLN A 1 193 ? 0.065 8.009 4.497 1.00 92.94 193 GLN A N 1
ATOM 1556 C CA . GLN A 1 193 ? -1.227 8.688 4.663 1.00 92.94 193 GLN A CA 1
ATOM 1557 C C . GLN A 1 193 ? -2.323 7.744 5.162 1.00 92.94 193 GLN A C 1
ATOM 1559 O O . GLN A 1 193 ? -3.122 8.121 6.015 1.00 92.94 193 GLN A O 1
ATOM 1564 N N . LEU A 1 194 ? -2.362 6.521 4.635 1.00 92.31 194 LEU A N 1
ATOM 1565 C CA . LEU A 1 194 ? -3.336 5.512 5.026 1.00 92.31 194 LEU A CA 1
ATOM 1566 C C . LEU A 1 194 ? -3.151 5.103 6.498 1.00 92.31 194 LEU A C 1
ATOM 1568 O O . LEU A 1 194 ? -4.137 5.047 7.229 1.00 92.31 194 LEU A O 1
ATOM 1572 N N . ASN A 1 195 ? -1.908 4.932 6.961 1.00 91.69 195 ASN A N 1
ATOM 1573 C CA . ASN A 1 195 ? -1.615 4.694 8.380 1.00 91.69 195 ASN A CA 1
ATOM 1574 C C . ASN A 1 195 ? -2.031 5.868 9.272 1.00 91.69 195 ASN A C 1
ATOM 1576 O O . ASN A 1 195 ? -2.628 5.661 10.325 1.00 91.69 195 ASN A O 1
ATOM 1580 N N . THR A 1 196 ? -1.753 7.104 8.849 1.00 91.06 196 THR A N 1
ATOM 1581 C CA . THR A 1 196 ? -2.161 8.304 9.592 1.00 91.06 196 THR A CA 1
ATOM 1582 C C . THR A 1 196 ? -3.679 8.383 9.734 1.00 91.06 196 THR A C 1
ATOM 1584 O O . THR A 1 196 ? -4.178 8.631 10.827 1.00 91.06 196 THR A O 1
ATOM 1587 N N . ILE A 1 197 ? -4.417 8.130 8.649 1.00 89.19 197 ILE A N 1
ATOM 1588 C CA . ILE A 1 197 ? -5.885 8.119 8.661 1.00 89.19 197 ILE A CA 1
ATOM 1589 C C . ILE A 1 197 ? -6.412 7.009 9.570 1.00 89.19 197 ILE A C 1
ATOM 1591 O O . ILE A 1 197 ? -7.350 7.242 10.324 1.00 89.19 197 ILE A O 1
ATOM 1595 N N . PHE A 1 198 ? -5.812 5.819 9.523 1.00 88.94 198 PHE A N 1
ATOM 1596 C CA . PHE A 1 198 ? -6.236 4.716 10.377 1.00 88.94 198 PHE A CA 1
ATOM 1597 C C . PHE A 1 198 ? -6.048 5.041 11.868 1.00 88.94 198 PHE A C 1
ATOM 1599 O O . PHE A 1 198 ? -6.948 4.817 12.671 1.00 88.94 198 PHE A O 1
ATOM 1606 N N . ASN A 1 199 ? -4.919 5.654 12.232 1.00 87.44 199 ASN A N 1
ATOM 1607 C CA . ASN A 1 199 ? -4.639 6.037 13.616 1.00 87.44 199 ASN A CA 1
ATOM 1608 C C . ASN A 1 199 ? -5.592 7.113 14.158 1.00 87.44 199 ASN A C 1
ATOM 1610 O O . ASN A 1 199 ? -5.829 7.148 15.364 1.00 87.44 199 ASN A O 1
ATOM 1614 N N . ALA A 1 200 ? -6.178 7.949 13.296 1.00 84.94 200 ALA A N 1
ATOM 1615 C CA . ALA A 1 200 ? -7.163 8.949 13.712 1.00 84.94 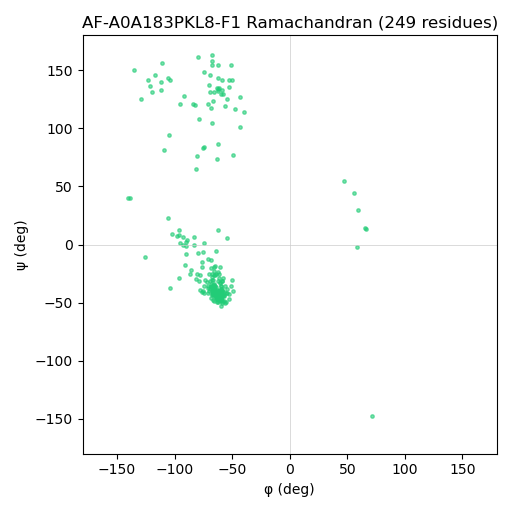200 ALA A CA 1
ATOM 1616 C C . ALA A 1 200 ? -8.427 8.318 14.337 1.00 84.94 200 ALA A C 1
ATOM 1618 O O . ALA A 1 200 ? -9.057 8.931 15.196 1.00 84.94 200 ALA A O 1
ATOM 1619 N N . PHE A 1 201 ? -8.761 7.068 13.988 1.00 83.62 201 PHE A N 1
ATOM 1620 C CA . PHE A 1 201 ? -9.898 6.359 14.586 1.00 83.62 201 PHE A CA 1
ATOM 1621 C C . PHE A 1 201 ? -9.697 6.000 16.055 1.00 83.62 201 PHE A C 1
ATOM 1623 O O . PHE A 1 201 ? -10.680 5.762 16.753 1.00 83.62 201 PHE A O 1
ATOM 1630 N N . LYS A 1 202 ? -8.453 5.969 16.547 1.00 84.38 202 LYS A N 1
ATOM 1631 C CA . LYS A 1 202 ? -8.167 5.614 17.941 1.00 84.38 202 LYS A CA 1
ATOM 1632 C C . LYS A 1 202 ? -8.899 6.536 18.914 1.00 84.38 202 LYS A C 1
ATOM 1634 O O . LYS A 1 202 ? -9.504 6.061 19.870 1.00 84.38 202 LYS A O 1
ATOM 1639 N N . GLU A 1 203 ? -8.886 7.839 18.643 1.00 84.50 203 GLU A N 1
ATOM 1640 C CA . GLU A 1 203 ? -9.573 8.822 19.482 1.00 84.50 203 GLU A CA 1
ATOM 1641 C C . GLU A 1 203 ? -11.095 8.713 19.377 1.00 84.50 203 GLU A C 1
ATOM 1643 O O . GLU A 1 203 ? -11.787 8.819 20.387 1.00 84.50 203 GLU A O 1
ATOM 1648 N N . GLU A 1 204 ? -11.631 8.486 18.174 1.00 84.31 204 GLU A N 1
ATOM 1649 C CA . GLU A 1 204 ? -13.076 8.326 17.968 1.00 84.31 204 GLU A CA 1
ATOM 1650 C C . GLU A 1 204 ? -13.612 7.081 18.686 1.00 84.31 204 GLU A C 1
ATOM 1652 O O . GLU A 1 204 ? -14.616 7.155 19.393 1.00 84.31 204 GLU A O 1
ATOM 1657 N N . ILE A 1 205 ? -12.904 5.956 18.580 1.00 83.94 205 ILE A N 1
ATOM 1658 C CA . ILE A 1 205 ? -13.249 4.709 19.270 1.00 83.94 205 ILE A CA 1
ATOM 1659 C C . ILE A 1 205 ? -13.167 4.895 20.785 1.00 83.94 205 ILE A C 1
ATOM 1661 O O . ILE A 1 205 ? -14.078 4.476 21.497 1.00 83.94 205 ILE A O 1
ATOM 1665 N N . GLN A 1 206 ? -12.118 5.557 21.285 1.00 85.19 206 GLN A N 1
ATOM 1666 C CA . GLN A 1 206 ? -11.980 5.810 22.718 1.00 85.19 206 GLN A CA 1
ATOM 1667 C C . GLN A 1 206 ? -13.129 6.673 23.250 1.00 85.19 206 GLN A C 1
ATOM 1669 O O . GLN A 1 206 ? -13.653 6.389 24.323 1.00 85.19 206 GLN A O 1
ATOM 1674 N N . LYS A 1 207 ? -13.561 7.692 22.495 1.00 86.88 207 LYS A N 1
ATOM 1675 C CA . LYS A 1 207 ? -14.724 8.517 22.855 1.00 86.88 207 LYS A CA 1
ATOM 1676 C C . LYS A 1 207 ? -15.990 7.671 22.981 1.00 86.88 207 LYS A C 1
ATOM 1678 O O . LYS A 1 207 ? -16.659 7.766 24.002 1.00 86.88 207 LYS A O 1
ATOM 1683 N N . VAL A 1 208 ? -16.273 6.816 21.994 1.00 87.50 208 VAL A N 1
ATOM 1684 C CA . VAL A 1 208 ? -17.445 5.921 22.019 1.00 87.50 208 VAL A CA 1
ATOM 1685 C C . VAL A 1 208 ? -17.365 4.932 23.181 1.00 87.50 208 VAL A C 1
ATOM 1687 O O . VAL A 1 208 ? -18.358 4.710 23.865 1.00 87.50 208 VAL A O 1
ATOM 1690 N N . SER A 1 209 ? -16.189 4.357 23.439 1.00 86.06 209 SER A N 1
ATOM 1691 C CA . SER A 1 209 ? -15.993 3.442 24.566 1.00 86.06 209 SER A CA 1
ATOM 1692 C C . SER A 1 209 ? -16.219 4.138 25.908 1.00 86.06 209 SER A C 1
ATOM 1694 O O . SER A 1 209 ? -16.847 3.568 26.795 1.00 86.06 209 SER A O 1
ATOM 1696 N N . ASN A 1 210 ? -15.748 5.380 26.053 1.00 86.81 210 ASN A N 1
ATOM 1697 C CA . ASN A 1 210 ? -15.888 6.148 27.286 1.00 86.81 210 ASN A CA 1
ATOM 1698 C C . ASN A 1 210 ? -17.342 6.523 27.594 1.00 86.81 210 ASN A C 1
ATOM 1700 O O . ASN A 1 210 ? -17.676 6.646 28.767 1.00 86.81 210 ASN A O 1
ATOM 1704 N N . THR A 1 211 ? -18.209 6.659 26.585 1.00 88.25 211 THR A N 1
ATOM 1705 C CA . THR A 1 211 ? -19.647 6.895 26.800 1.00 88.25 211 THR A CA 1
ATOM 1706 C C . THR A 1 211 ? -20.290 5.778 27.623 1.00 88.25 211 THR A C 1
ATOM 1708 O O . THR A 1 211 ? -21.186 6.041 28.414 1.00 88.25 211 THR A O 1
ATOM 1711 N N . TYR A 1 212 ? -19.799 4.540 27.514 1.00 86.44 212 TYR A N 1
ATOM 1712 C CA . TYR A 1 212 ? -20.327 3.433 28.310 1.00 86.44 212 TYR A CA 1
ATOM 1713 C C . TYR A 1 212 ? -19.856 3.457 29.766 1.00 86.44 212 TYR A C 1
ATOM 1715 O O . TYR A 1 212 ? -20.521 2.876 30.614 1.00 86.44 212 TYR A O 1
ATOM 1723 N N . ASN A 1 213 ? -18.768 4.156 30.102 1.00 84.81 213 ASN A N 1
ATOM 1724 C CA . ASN A 1 213 ? -18.281 4.213 31.485 1.00 84.81 213 ASN A CA 1
ATOM 1725 C C . ASN A 1 213 ? -19.265 4.912 32.438 1.00 84.81 213 ASN A C 1
ATOM 1727 O O . ASN A 1 213 ? -19.195 4.683 33.644 1.00 84.81 213 ASN A O 1
ATOM 1731 N N . GLU A 1 214 ? -20.211 5.705 31.922 1.00 84.75 214 GLU A N 1
ATOM 1732 C CA . GLU A 1 214 ? -21.310 6.279 32.716 1.00 84.75 214 GLU A CA 1
ATOM 1733 C C . GLU A 1 214 ? -22.201 5.210 33.370 1.00 84.75 214 GLU A C 1
ATOM 1735 O O . GLU A 1 214 ? -22.903 5.498 34.337 1.00 84.75 214 GLU A O 1
ATOM 1740 N N . PHE A 1 215 ? -22.145 3.979 3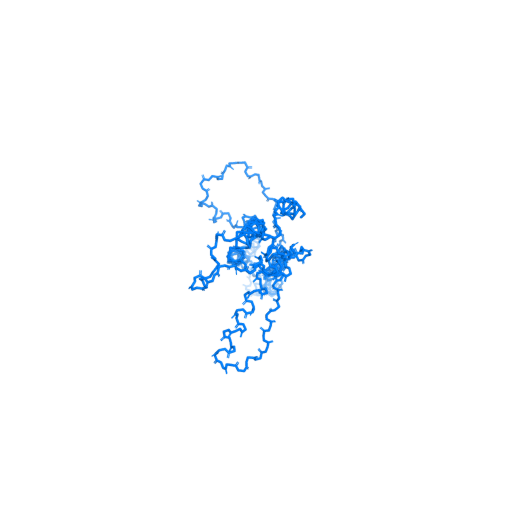2.859 1.00 85.44 215 PHE A N 1
ATOM 1741 C CA . PHE A 1 215 ? -22.876 2.817 33.353 1.00 85.44 215 PHE A CA 1
ATOM 1742 C C . PHE A 1 215 ? -21.997 1.871 34.178 1.00 85.44 215 PHE A C 1
ATOM 1744 O O . PHE A 1 215 ? -22.434 0.769 34.509 1.00 85.44 215 PHE A O 1
ATOM 1751 N N . SER A 1 216 ? -20.762 2.278 34.501 1.00 86.31 216 SER A N 1
ATOM 1752 C CA . SER A 1 216 ? -19.777 1.386 35.121 1.00 86.31 216 SER A CA 1
ATOM 1753 C C . SER A 1 216 ? -20.224 0.801 36.449 1.00 86.31 216 SER A C 1
ATOM 1755 O O . SER A 1 216 ? -19.942 -0.367 36.712 1.00 86.31 216 SER A O 1
ATOM 1757 N N . ASP A 1 217 ? -21.025 1.552 37.200 1.00 83.62 217 ASP A N 1
ATOM 1758 C CA . ASP A 1 217 ? -21.634 1.136 38.460 1.00 83.62 217 ASP A CA 1
ATOM 1759 C C . ASP A 1 217 ? -22.356 -0.220 38.370 1.00 83.62 217 ASP A C 1
ATOM 1761 O O . ASP A 1 217 ? -22.363 -0.964 39.353 1.00 83.62 217 ASP A O 1
ATOM 1765 N N . LEU A 1 218 ? -22.914 -0.574 37.199 1.00 84.50 218 LEU A N 1
ATOM 1766 C CA . LEU A 1 218 ? -23.605 -1.851 36.970 1.00 84.50 218 LEU A CA 1
ATOM 1767 C C . LEU A 1 218 ? -22.700 -3.081 37.058 1.00 84.50 218 LEU A C 1
ATOM 1769 O O . LEU A 1 218 ? -23.193 -4.181 37.297 1.00 84.50 218 LEU A O 1
ATOM 1773 N N . TRP A 1 219 ? -21.405 -2.926 36.787 1.00 86.38 219 TRP A N 1
ATOM 1774 C CA . TRP A 1 219 ? -20.459 -4.042 36.728 1.00 86.38 219 TRP A CA 1
ATOM 1775 C C . TRP A 1 219 ? -19.247 -3.869 37.636 1.00 86.38 219 TRP A C 1
ATOM 1777 O O . TRP A 1 219 ? -18.481 -4.816 37.808 1.00 86.38 219 TRP A O 1
ATOM 1787 N N . THR A 1 220 ? -19.047 -2.683 38.207 1.00 83.56 220 THR A N 1
ATOM 1788 C CA . THR A 1 220 ? -18.026 -2.436 39.230 1.00 83.56 220 THR A CA 1
ATOM 1789 C C . THR A 1 220 ? -18.530 -2.746 40.634 1.00 83.56 220 THR A C 1
ATOM 1791 O O . THR A 1 220 ? -17.718 -3.085 41.494 1.00 83.56 220 THR A O 1
ATOM 1794 N N . THR A 1 221 ? -19.844 -2.676 40.865 1.00 83.25 221 THR A N 1
ATOM 1795 C CA . THR A 1 221 ? -20.437 -2.862 42.192 1.00 83.25 221 THR A CA 1
ATOM 1796 C C . THR A 1 221 ? -21.241 -4.151 42.257 1.00 83.25 221 THR A C 1
ATOM 1798 O O . THR A 1 221 ? -22.052 -4.431 41.378 1.00 83.25 221 THR A O 1
ATOM 1801 N N . ASP A 1 222 ? -21.042 -4.936 43.316 1.00 83.75 222 ASP A N 1
ATOM 1802 C CA . ASP A 1 222 ? -21.870 -6.113 43.569 1.00 83.75 222 ASP A CA 1
ATOM 1803 C C . ASP A 1 222 ? -23.284 -5.678 44.007 1.00 83.75 222 ASP A C 1
ATOM 1805 O O . ASP A 1 222 ? -23.415 -5.002 45.035 1.00 83.75 222 ASP A O 1
ATOM 1809 N N . PRO A 1 223 ? -24.352 -6.074 43.283 1.00 83.44 223 PRO A N 1
ATOM 1810 C CA . PRO A 1 223 ? -25.716 -5.673 43.613 1.00 83.44 223 PRO A CA 1
ATOM 1811 C C . PRO A 1 223 ? -26.126 -6.034 45.043 1.00 83.44 223 PRO A C 1
ATOM 1813 O O . PRO A 1 223 ? -26.845 -5.269 45.682 1.00 83.44 223 PRO A O 1
ATOM 1816 N N . GLN A 1 224 ? -25.662 -7.173 45.569 1.00 84.19 224 GLN A N 1
ATOM 1817 C CA . GLN A 1 224 ? -26.000 -7.594 46.933 1.00 84.19 224 GLN A CA 1
ATOM 1818 C C . GLN A 1 224 ? -25.375 -6.670 47.975 1.00 84.19 224 GLN A C 1
ATOM 1820 O O . GLN A 1 224 ? -26.031 -6.302 48.949 1.00 84.19 224 GLN A O 1
ATOM 1825 N N . THR A 1 225 ? -24.134 -6.250 47.747 1.00 86.06 225 THR A N 1
ATOM 1826 C CA . THR A 1 225 ? -23.444 -5.279 48.598 1.00 86.06 225 THR A CA 1
ATOM 1827 C C . THR A 1 225 ? -24.163 -3.926 48.595 1.00 86.06 225 THR A C 1
ATOM 1829 O O . THR A 1 225 ? -24.462 -3.408 49.670 1.00 86.06 225 THR A O 1
ATOM 1832 N N . VAL A 1 226 ? -24.549 -3.407 47.420 1.00 85.31 226 VAL A N 1
ATOM 1833 C CA . VAL A 1 226 ? -25.292 -2.132 47.297 1.00 85.31 226 VAL A CA 1
ATOM 1834 C C . VAL A 1 226 ? -26.635 -2.190 48.025 1.00 85.31 226 VAL A C 1
ATOM 1836 O O . VAL A 1 226 ? -26.978 -1.283 48.782 1.00 85.31 226 VAL A O 1
ATOM 1839 N N . VAL A 1 227 ? -27.397 -3.268 47.825 1.00 86.38 227 VAL A N 1
ATOM 1840 C CA . VAL A 1 227 ? -28.707 -3.442 48.470 1.00 86.38 227 VAL A CA 1
ATOM 1841 C C . VAL A 1 227 ? -28.556 -3.613 49.982 1.00 86.38 227 VAL A C 1
ATOM 1843 O O . VAL A 1 227 ? -29.319 -3.023 50.740 1.00 86.38 227 VAL A O 1
ATOM 1846 N N . SER A 1 228 ? -27.564 -4.379 50.439 1.00 87.62 228 SER A N 1
ATOM 1847 C CA . SER A 1 228 ? -27.273 -4.578 51.863 1.00 87.62 228 SER A CA 1
ATOM 1848 C C . SER A 1 228 ? -26.917 -3.265 52.567 1.00 87.62 228 SER A C 1
ATOM 1850 O O . SER A 1 228 ? -27.446 -2.979 53.640 1.00 87.62 228 SER A O 1
ATOM 1852 N N . GLU A 1 229 ? -26.064 -2.435 51.963 1.00 89.62 229 GLU A N 1
ATOM 1853 C CA . GLU A 1 229 ? -25.706 -1.118 52.503 1.00 89.62 229 GLU A CA 1
ATOM 1854 C C . GLU A 1 229 ? -26.883 -0.143 52.505 1.00 89.62 229 GLU A C 1
ATOM 1856 O O . GLU A 1 229 ? -27.090 0.547 53.501 1.00 89.62 229 GLU A O 1
ATOM 1861 N N . PHE A 1 230 ? -27.701 -0.139 51.451 1.00 88.88 230 PHE A N 1
ATOM 1862 C CA . PHE A 1 230 ? -28.912 0.676 51.393 1.00 88.88 230 PHE A CA 1
ATOM 1863 C C . PHE A 1 230 ? -29.951 0.249 52.438 1.00 88.88 230 PHE A C 1
ATOM 1865 O O . PHE A 1 230 ? -30.516 1.085 53.127 1.00 88.88 230 PHE A O 1
ATOM 1872 N N . MET A 1 231 ? -30.177 -1.051 52.640 1.00 89.38 231 MET A N 1
ATOM 1873 C CA . MET A 1 231 ? -31.140 -1.523 53.645 1.00 89.38 231 MET A CA 1
ATOM 1874 C C . MET A 1 231 ? -30.694 -1.228 55.085 1.00 89.38 231 MET A C 1
ATOM 1876 O O . MET A 1 231 ? -31.544 -1.072 55.961 1.00 89.38 231 MET A O 1
ATOM 1880 N N . LYS A 1 232 ? -29.383 -1.098 55.343 1.00 92.56 232 LYS A N 1
ATOM 1881 C CA . LYS A 1 232 ? -28.855 -0.674 56.654 1.00 92.56 232 LYS A CA 1
ATOM 1882 C C . LYS A 1 232 ? -29.218 0.766 57.019 1.00 92.56 232 LYS A C 1
ATOM 1884 O O . LYS A 1 232 ? -29.148 1.093 58.199 1.00 92.56 232 LYS A O 1
ATOM 1889 N N . THR A 1 233 ? -29.593 1.619 56.064 1.00 90.12 233 THR A N 1
ATOM 1890 C CA . THR A 1 233 ? -30.022 2.997 56.361 1.00 90.12 233 THR A CA 1
ATOM 1891 C C . THR A 1 233 ? -31.491 3.093 56.779 1.00 90.12 233 THR A C 1
ATOM 1893 O O . THR A 1 233 ? -31.992 4.202 56.912 1.00 90.12 233 THR A O 1
ATOM 1896 N N . GLU A 1 234 ? -32.176 1.955 56.959 1.00 87.44 234 GLU A N 1
ATOM 1897 C CA . GLU A 1 234 ? -33.616 1.865 57.247 1.00 87.44 234 GLU A CA 1
ATOM 1898 C C . GLU A 1 234 ? -34.476 2.755 56.318 1.00 87.44 234 GLU A C 1
ATOM 1900 O O . GLU A 1 234 ? -35.243 3.596 56.793 1.00 87.44 234 GLU A O 1
ATOM 1905 N N . PRO A 1 235 ? -34.348 2.606 54.981 1.00 89.56 235 PRO A N 1
ATOM 1906 C CA . PRO A 1 235 ? -34.973 3.516 54.031 1.00 89.56 235 PRO A CA 1
ATOM 1907 C C . PRO A 1 235 ? -36.499 3.380 54.007 1.00 89.56 235 PRO A C 1
ATOM 1909 O O . PRO A 1 235 ? -37.060 2.285 54.124 1.00 89.56 235 PRO A O 1
ATOM 1912 N N . ILE A 1 236 ? -37.192 4.496 53.782 1.00 91.06 236 ILE A N 1
ATOM 1913 C CA . ILE A 1 236 ? -38.654 4.515 53.647 1.00 91.06 236 ILE A CA 1
ATOM 1914 C C . ILE A 1 236 ? -39.097 4.058 52.247 1.00 91.06 236 ILE A C 1
ATOM 1916 O O . ILE A 1 236 ? -38.352 4.132 51.271 1.00 91.06 236 ILE A O 1
ATOM 1920 N N . LEU A 1 237 ? -40.367 3.659 52.105 1.00 87.31 237 LEU A N 1
ATOM 1921 C CA . LEU A 1 237 ? -40.957 3.226 50.823 1.00 87.31 237 LEU A CA 1
ATOM 1922 C C . LEU A 1 237 ? -40.730 4.219 49.669 1.00 87.31 237 LEU A C 1
ATOM 1924 O O . LEU A 1 237 ? -40.521 3.803 48.532 1.00 87.31 237 LEU A O 1
ATOM 1928 N N . SER A 1 238 ? -40.742 5.525 49.954 1.00 89.00 238 SER A N 1
ATOM 1929 C CA . SER A 1 238 ? -40.463 6.557 48.948 1.00 89.00 238 SER A CA 1
ATOM 1930 C C . SER A 1 238 ? -39.016 6.518 48.445 1.00 89.00 238 SER A C 1
ATOM 1932 O O . SER A 1 238 ? -38.781 6.768 47.265 1.00 89.00 238 SER A O 1
ATOM 1934 N N . GLU A 1 239 ? -38.052 6.206 49.312 1.00 88.31 239 GLU A N 1
ATOM 1935 C CA . GLU A 1 239 ? -36.626 6.117 48.972 1.00 88.31 239 GLU A CA 1
ATOM 1936 C C . GLU A 1 239 ? -36.331 4.828 48.205 1.00 88.31 239 GLU A C 1
ATOM 1938 O O . GLU A 1 239 ? -35.624 4.861 47.201 1.00 88.31 239 GLU A O 1
ATOM 1943 N N . ILE A 1 240 ? -36.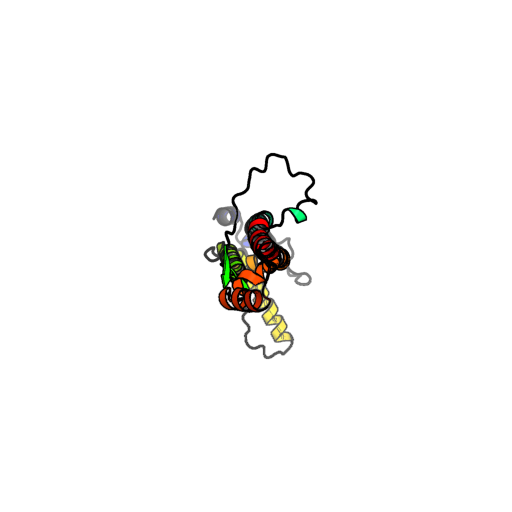956 3.712 48.602 1.00 88.75 240 ILE A N 1
ATOM 1944 C CA . ILE A 1 240 ? -36.902 2.448 47.853 1.00 88.75 240 ILE A CA 1
ATOM 1945 C C . ILE A 1 240 ? -37.441 2.654 46.431 1.00 88.75 240 ILE A C 1
ATOM 1947 O O . ILE A 1 240 ? -36.790 2.277 45.457 1.00 88.75 240 ILE A O 1
ATOM 1951 N N . ASN A 1 241 ? -38.603 3.300 46.294 1.00 86.50 241 ASN A N 1
ATOM 1952 C CA . ASN A 1 241 ? -39.187 3.596 44.986 1.00 86.50 241 ASN A CA 1
ATOM 1953 C C . ASN A 1 241 ? -38.315 4.572 44.175 1.00 86.50 241 ASN A C 1
ATOM 1955 O O . ASN A 1 241 ? -38.184 4.426 42.962 1.00 86.50 241 ASN A O 1
ATOM 1959 N N . GLY A 1 242 ? -37.676 5.538 44.842 1.00 87.12 242 GLY A N 1
ATOM 1960 C CA . GLY A 1 242 ? -36.681 6.423 44.235 1.00 87.12 242 GLY A CA 1
ATOM 1961 C C . GLY A 1 242 ? -35.502 5.651 43.642 1.00 87.12 242 GLY A C 1
ATOM 1962 O O . GLY A 1 242 ? -35.118 5.904 42.500 1.00 87.12 242 GLY A O 1
ATOM 1963 N N . GLN A 1 243 ? -34.991 4.653 44.364 1.00 84.12 243 GLN A N 1
ATOM 1964 C CA . GLN A 1 243 ? -33.866 3.846 43.904 1.00 84.12 243 GLN A CA 1
ATOM 1965 C C . GLN A 1 243 ? -34.253 2.845 42.810 1.00 84.12 243 GLN A C 1
ATOM 1967 O O . GLN A 1 243 ? -33.501 2.658 41.855 1.00 84.12 243 GLN A O 1
ATOM 1972 N N . MET A 1 244 ? -35.455 2.267 42.864 1.00 84.50 244 MET A N 1
ATOM 1973 C CA . MET A 1 244 ? -35.993 1.479 41.747 1.00 84.50 244 MET A CA 1
ATOM 1974 C C . MET A 1 244 ? -36.163 2.334 40.484 1.00 84.50 244 MET A C 1
ATOM 1976 O O . MET A 1 244 ? -35.788 1.901 39.394 1.00 84.50 244 MET A O 1
ATOM 1980 N N . ASN A 1 245 ? -36.653 3.570 40.622 1.00 85.88 245 ASN A N 1
ATOM 1981 C CA . ASN A 1 245 ? -36.769 4.506 39.503 1.00 85.88 245 ASN A CA 1
ATOM 1982 C C . ASN A 1 245 ? -35.404 4.921 38.941 1.00 85.88 245 ASN A C 1
ATOM 1984 O O . ASN A 1 245 ? -35.276 5.051 37.727 1.00 85.88 245 ASN A O 1
ATOM 1988 N N . TYR A 1 246 ? -34.378 5.085 39.784 1.00 83.50 246 TYR A N 1
ATOM 1989 C CA . TYR A 1 246 ? -33.012 5.356 39.327 1.00 83.50 246 TYR A CA 1
ATOM 1990 C C . TYR A 1 246 ? -32.532 4.285 38.339 1.00 83.50 246 TYR A C 1
ATOM 1992 O O . TYR A 1 246 ? -32.084 4.626 37.246 1.00 83.50 246 TYR A O 1
ATOM 2000 N N . TYR A 1 247 ? -32.690 3.001 38.677 1.00 82.56 247 TYR A N 1
ATOM 2001 C CA . TYR A 1 247 ? -32.299 1.914 37.778 1.00 82.56 247 TYR A CA 1
ATOM 2002 C C . TYR A 1 247 ? -33.253 1.738 36.587 1.00 82.56 247 TYR A C 1
ATOM 2004 O O . TYR A 1 247 ? -32.796 1.355 35.521 1.00 82.56 247 TYR A O 1
ATOM 2012 N N . SER A 1 248 ? -34.548 2.042 36.734 1.00 79.62 248 SER A N 1
ATOM 2013 C CA . SER A 1 248 ? -35.538 1.893 35.653 1.00 79.62 248 SER A CA 1
ATOM 2014 C C . SER A 1 248 ? -35.507 3.005 34.599 1.00 79.62 248 SER A C 1
ATOM 2016 O O . SER A 1 248 ? -36.003 2.794 33.496 1.00 79.62 248 SER A O 1
ATOM 2018 N N . VAL A 1 249 ? -35.052 4.211 34.947 1.00 73.88 249 VAL A N 1
ATOM 2019 C CA . VAL A 1 249 ? -35.030 5.371 34.033 1.00 73.88 249 VAL A CA 1
ATOM 2020 C C . VAL A 1 249 ? -33.661 5.533 33.373 1.00 73.88 249 VAL A C 1
ATOM 2022 O O . VAL A 1 249 ? -33.567 6.071 32.271 1.00 73.88 249 VAL A O 1
ATOM 2025 N N . ARG A 1 250 ? -32.592 5.103 34.052 1.00 67.62 250 ARG A N 1
ATOM 2026 C CA . ARG A 1 250 ? -31.204 5.303 33.618 1.00 67.62 250 ARG A CA 1
ATOM 2027 C C . ARG A 1 250 ? -30.653 4.159 32.756 1.00 67.62 250 ARG A C 1
ATOM 2029 O O . ARG A 1 250 ? -29.653 4.380 32.077 1.00 67.62 250 ARG A O 1
ATOM 2036 N N . TYR A 1 251 ? -31.291 2.988 32.773 1.00 63.91 251 TYR A N 1
ATOM 2037 C CA . TYR A 1 251 ? -30.898 1.778 32.041 1.00 63.91 251 TYR A CA 1
ATOM 2038 C C . TYR A 1 251 ? -32.090 1.197 31.284 1.00 63.91 251 TYR A C 1
ATOM 2040 O O . TYR A 1 251 ? -31.865 0.670 30.171 1.00 63.91 251 TYR A O 1
#

Nearest PDB structures (foldseek):
  8j07-assembly1_g4  TM=5.894E-01  e=7.663E-01  Homo sapiens
  8pr1-assembly1_G  TM=6.126E-01  e=5.796E-01  Homo sapiens
  8j07-assembly1_g2  TM=5.706E-01  e=1.198E+00  Homo sapiens
  3vr5-assembly1_G  TM=2.275E-01  e=7.157E+00  Enterococcus hirae

Radius of gyration: 33.01 Å; Cα contacts (8 Å, |Δi|>4): 152; chains: 1; bounding box: 81×33×100 Å

InterPro domains:
  IPR026983 Dynein heavy chain [PTHR46532] (51-249)

Secondary structure (DSSP, 8-state):
-HHHHHHHHHHHTS-TTTSTT-STTTTT----S-GGGS--SSSHHHHHHHHHHHHHHHHHHHHHHHHHHHHHHHHHHHS-GGG-TT-TT--TT---PPPS---EEEEETTEEEEES-HHHHHHHHHHHHHHHHTTTTTSPPPHHHHHHHHHHHHHHHHHHHHHT-------PPPPPHHHHHHTSHHHHHHHHHHHHHHHHHHHHHHHHHHHGGGGTHHHHS-HHHHHHHHHTT---HHHHHHHHHHHHHH-

Foldseek 3Di:
DVVVVVVVVVVVPDDPVLCPQQDLVSLLDAPDPCPVDPHPCPRPSSVNLVVLVVVLVVVLVVLLVVLLVVLVVVLVLLFDPVVCVPPPDPDPPPPDDDHPDDWDFDCPPLFTAIPVHLVVVVVVVVVVSVVSLCVCVPPFRDSSLQSVLVVVLVVVVVVCVVVPPPDPPPPPPSDGSSRCSCPDPSNVVSVVSSVVSSVVCVVVVVVVRVVCVVVSCVRVDDPVVVVVVVVVVVDDPVVVVVVVVVVVVVD

Solvent-accessible surface area (backbone atoms only — not comparable to full-atom values): 14947 Å² total; per-residue (Å²): 106,72,69,58,53,52,51,49,55,57,52,72,78,48,54,77,84,67,53,57,36,66,42,83,90,56,66,28,48,66,81,68,86,71,64,90,72,61,69,76,61,73,47,63,18,27,40,53,48,52,52,49,49,51,54,52,48,53,58,49,50,52,52,37,50,50,51,33,51,54,52,48,53,52,36,65,71,67,49,57,75,86,73,46,81,82,53,96,73,77,60,96,76,74,64,90,71,79,76,91,75,84,72,42,82,41,82,54,81,86,42,76,42,56,46,68,36,72,67,55,52,48,50,53,48,52,52,51,51,52,50,59,46,44,69,40,62,85,47,78,63,54,70,63,56,54,51,52,51,54,51,54,47,52,56,50,51,54,52,39,63,73,67,69,53,87,64,74,83,72,73,72,69,84,76,51,47,20,55,56,40,47,69,30,68,70,37,43,50,51,53,52,52,39,52,55,54,57,57,58,48,56,59,57,51,49,53,60,52,53,64,54,56,83,54,39,66,75,67,73,46,59,66,65,60,55,51,53,57,52,58,72,68,68,64,51,74,70,53,52,52,48,53,53,46,52,57,67,75,75,106

Mean predicted aligned error: 11.22 Å

pLDDT: mean 82.86, std 12.54, range [40.38, 97.38]